Protein AF-A0A8H8BRS9-F1 (afdb_monomer)

Nearest PDB structures (foldseek):
  8vzq-assembly2_D  TM=2.441E-01  e=6.233E+00  Homo sapiens
  7rs4-assembly1_B  TM=2.116E-01  e=8.677E+00  Homo sapiens
  1qkt-assembly1_A  TM=1.897E-01  e=8.276E+00  Homo sapiens
  6vjd-assembly2_C  TM=1.618E-01  e=8.677E+00  Homo sapiens

Organism: NCBI:txid108018

Solvent-accessible surface area (backbone atoms only — not comparable to full-atom values): 11868 Å² total; per-residue (Å²): 136,85,82,82,75,76,74,82,82,73,76,73,53,71,53,56,52,22,51,52,50,54,53,50,50,50,54,52,44,51,50,54,32,54,53,46,53,53,51,59,77,42,32,92,72,36,66,85,42,91,61,24,77,81,68,60,73,69,69,74,76,62,69,85,51,74,74,57,72,68,59,52,53,48,54,53,52,50,51,52,48,39,72,76,66,45,93,40,72,70,53,29,52,37,51,53,52,41,50,52,46,46,62,64,30,51,76,57,85,77,96,52,78,65,42,60,51,31,54,66,40,39,75,52,72,45,53,69,69,40,51,48,36,39,75,74,60,36,60,69,41,35,51,54,51,19,56,50,13,47,56,43,39,78,44,34,88,39,88,91,37,48,65,48,10,59,52,36,32,54,24,31,57,62,69,44,69,91,88,52,60,69,67,50,51,49,45,51,57,71,64,54,79,56,76,71,64,71,67,73,78,77,123

Foldseek 3Di:
DDPPDDDPPDDPDLLVVLVVLLLVVLVVLVVLLVVLVVCVVCVVVPCPDPCVVVNDLPLPVQPPFDDDPLLVVLLVVLLVCLVVPPPDPVRSVLLNQLSVLVNSLADGDDDDPSNVVSLSCSSNPRDPSLSVCSNVVPLSSLLSQLLSLLSLLVVLVPPVSNCSSVSSNVSSVSSHDPDCCVSSVSSNVSSPPPPVPVVVPPD

Sequence (203 aa):
MQSSADPPQQLPAPRAIAAAYVKSMFKTLALVRGVNMIVISTRPWIEHTSIAALVNVDVEQAYHTPLDADVEGIMMSLETRIAEHSESEEMRDEYMSAVERLRQCYPRGDWETIHQGMIMAWPVIVSDGFFMAMVEGRQIAIAILGIWGTMLDLMRDSWWISGKGKMLVDAAYELLPAGWEEIFAWARKRIDPRTAIDSVFDS

Structure (mmCIF, N/CA/C/O backbone):
data_AF-A0A8H8BRS9-F1
#
_entry.id   AF-A0A8H8BRS9-F1
#
loop_
_atom_site.group_PDB
_atom_site.id
_atom_site.type_symbol
_atom_site.label_atom_id
_atom_site.label_alt_id
_atom_site.label_comp_id
_atom_site.label_asym_id
_atom_site.label_entity_id
_atom_site.label_seq_id
_atom_site.pdbx_PDB_ins_code
_atom_site.Cartn_x
_atom_site.Cartn_y
_atom_site.Cartn_z
_atom_site.occupancy
_atom_site.B_iso_or_equiv
_atom_site.auth_seq_id
_atom_site.auth_comp_id
_atom_site.auth_asym_id
_atom_site.auth_atom_id
_atom_site.pdbx_PDB_model_num
ATOM 1 N N . MET A 1 1 ? -17.101 -51.966 16.725 1.00 45.16 1 MET A N 1
ATOM 2 C CA . MET A 1 1 ? -16.655 -51.152 15.576 1.00 45.16 1 MET A CA 1
ATOM 3 C C . MET A 1 1 ? -17.325 -49.790 15.687 1.00 45.16 1 MET A C 1
ATOM 5 O O . MET A 1 1 ? -18.483 -49.665 15.319 1.00 45.16 1 MET A O 1
ATOM 9 N N . GLN A 1 2 ? -16.664 -48.813 16.313 1.00 40.81 2 GLN A N 1
ATOM 10 C CA . GLN A 1 2 ? -17.146 -47.429 16.365 1.00 40.81 2 GLN A CA 1
ATOM 11 C C . GLN A 1 2 ? -16.626 -46.707 15.121 1.00 40.81 2 GLN A C 1
ATOM 13 O O . GLN A 1 2 ? -15.421 -46.545 14.953 1.00 40.81 2 GLN A O 1
ATOM 18 N N . SER A 1 3 ? -17.548 -46.345 14.232 1.00 49.88 3 SER A N 1
ATOM 19 C CA . SER A 1 3 ? -17.288 -45.509 13.064 1.00 49.88 3 SER A CA 1
ATOM 20 C C . SER A 1 3 ? -17.161 -44.063 13.538 1.00 49.88 3 SER A C 1
ATOM 22 O O . SER A 1 3 ? -18.168 -43.407 13.795 1.00 49.88 3 SER A O 1
ATOM 24 N N . SER A 1 4 ? -15.925 -43.592 13.703 1.00 49.00 4 SER A N 1
ATOM 25 C CA . SER A 1 4 ? -15.618 -42.176 13.911 1.00 49.00 4 SER A CA 1
ATOM 26 C C . SER A 1 4 ? -15.846 -41.451 12.588 1.00 49.00 4 SER A C 1
ATOM 28 O O . SER A 1 4 ? -14.985 -41.468 11.713 1.00 49.00 4 SER A O 1
ATOM 30 N N . ALA A 1 5 ? -17.041 -40.894 12.405 1.00 54.12 5 ALA A N 1
ATOM 31 C CA . ALA A 1 5 ? -17.290 -39.946 11.332 1.00 54.12 5 ALA A CA 1
ATOM 32 C C . ALA A 1 5 ? -16.554 -38.648 11.684 1.00 54.12 5 ALA A C 1
ATOM 34 O O . ALA A 1 5 ? -16.902 -37.991 12.666 1.00 54.12 5 ALA A O 1
ATOM 35 N N . ASP A 1 6 ? -15.519 -38.321 10.911 1.00 48.09 6 ASP A N 1
ATOM 36 C CA . ASP A 1 6 ? -14.901 -36.999 10.950 1.00 48.09 6 ASP A CA 1
ATOM 37 C C . ASP A 1 6 ? -15.987 -35.937 10.697 1.00 48.09 6 ASP A C 1
ATOM 39 O O . ASP A 1 6 ? -16.798 -36.101 9.774 1.00 48.09 6 ASP A O 1
ATOM 43 N N . PRO A 1 7 ? -16.057 -34.861 11.502 1.00 52.09 7 PRO A N 1
ATOM 44 C CA . PRO A 1 7 ? -16.994 -33.784 11.241 1.00 52.09 7 PRO A CA 1
ATOM 45 C C . PRO A 1 7 ? -16.668 -33.133 9.888 1.00 52.09 7 PRO A C 1
ATOM 47 O O . PRO A 1 7 ? -15.493 -33.027 9.527 1.00 52.09 7 PRO A O 1
ATOM 50 N N . PRO A 1 8 ? -17.677 -32.662 9.132 1.00 48.25 8 PRO A N 1
ATOM 51 C CA . PRO A 1 8 ? -17.442 -31.989 7.862 1.00 48.25 8 PRO A CA 1
ATOM 52 C C . PRO A 1 8 ? -16.516 -30.787 8.078 1.00 48.25 8 PRO A C 1
ATOM 54 O O . PRO A 1 8 ? -16.836 -29.879 8.846 1.00 48.25 8 PRO A O 1
ATOM 57 N N . GLN A 1 9 ? -15.359 -30.790 7.407 1.00 53.34 9 GLN A N 1
ATOM 58 C CA . GLN A 1 9 ? -14.442 -29.652 7.377 1.00 53.34 9 GLN A CA 1
ATOM 59 C C . GLN A 1 9 ? -15.171 -28.457 6.760 1.00 53.34 9 GLN A C 1
ATOM 61 O O . GLN A 1 9 ? -15.324 -28.347 5.545 1.00 53.34 9 GLN A O 1
ATOM 66 N N . GLN A 1 10 ? -15.663 -27.571 7.618 1.00 53.38 10 GLN A N 1
ATOM 67 C CA . GLN A 1 10 ? -16.295 -26.328 7.217 1.00 53.38 10 GLN A CA 1
ATOM 68 C C . GLN A 1 10 ? -15.216 -25.454 6.567 1.00 53.38 10 GLN A C 1
ATOM 70 O O . GLN A 1 10 ? -14.265 -25.043 7.234 1.00 53.38 10 GLN A O 1
ATOM 75 N N . LEU A 1 11 ? -15.323 -25.238 5.250 1.00 57.88 11 LEU A N 1
ATOM 76 C CA . LEU A 1 11 ? -14.412 -24.367 4.507 1.00 57.88 11 LEU A CA 1
ATOM 77 C C . LEU A 1 11 ? -14.311 -23.016 5.237 1.00 57.88 11 LEU A C 1
ATOM 79 O O . LEU A 1 11 ? -15.349 -22.447 5.595 1.00 57.88 11 LEU A O 1
ATOM 83 N N . PRO A 1 12 ? -13.093 -22.508 5.501 1.00 62.75 12 PRO A N 1
ATOM 84 C CA . PRO A 1 12 ? -12.927 -21.240 6.193 1.00 62.75 12 PRO A CA 1
ATOM 85 C C . PRO A 1 12 ? -13.647 -20.132 5.418 1.00 62.75 12 PRO A C 1
ATOM 87 O O . PRO A 1 12 ? -13.563 -20.070 4.192 1.00 62.75 12 PRO A O 1
ATOM 90 N N . ALA A 1 13 ? -14.366 -19.265 6.137 1.00 80.38 13 ALA A N 1
ATOM 91 C CA . ALA A 1 13 ? -15.093 -18.154 5.529 1.00 80.38 13 ALA A CA 1
ATOM 92 C C . ALA A 1 13 ? -14.147 -17.298 4.655 1.00 80.38 13 ALA A C 1
ATOM 94 O O . ALA A 1 13 ? -12.983 -17.135 5.034 1.00 80.38 13 ALA A O 1
ATOM 95 N N . PRO A 1 14 ? -14.618 -16.704 3.541 1.00 83.50 14 PRO A N 1
ATOM 96 C CA . PRO A 1 14 ? -13.786 -15.898 2.634 1.00 83.50 14 PRO A CA 1
ATOM 97 C C . PRO A 1 14 ? -12.918 -14.861 3.361 1.00 83.50 14 PRO A C 1
ATOM 99 O O . PRO A 1 14 ? -11.710 -14.769 3.138 1.00 83.50 14 PRO A O 1
ATOM 102 N N . ARG A 1 15 ? -13.500 -14.191 4.359 1.00 85.94 15 ARG A N 1
ATOM 103 C CA . ARG A 1 15 ? -12.813 -13.243 5.240 1.00 85.94 15 ARG A CA 1
ATOM 104 C C . ARG A 1 15 ? -11.655 -13.845 6.048 1.00 85.94 15 ARG A C 1
ATOM 106 O O . ARG A 1 15 ? -10.646 -13.180 6.260 1.00 85.94 15 ARG A O 1
ATOM 113 N N . ALA A 1 16 ? -11.764 -15.097 6.494 1.00 86.38 16 ALA A N 1
ATOM 114 C CA . ALA A 1 16 ? -10.693 -15.782 7.219 1.00 86.38 16 ALA A CA 1
ATOM 115 C C . ALA A 1 16 ? -9.512 -16.127 6.297 1.00 86.38 16 ALA A C 1
ATOM 117 O O . ALA A 1 16 ? -8.356 -15.994 6.701 1.00 86.38 16 ALA A O 1
ATOM 118 N N . ILE A 1 17 ? -9.795 -16.511 5.047 1.00 88.31 17 ILE A N 1
ATOM 119 C CA . ILE A 1 17 ? -8.771 -16.745 4.019 1.00 88.31 17 ILE A CA 1
ATOM 120 C C . ILE A 1 17 ? -8.053 -15.431 3.688 1.00 88.31 17 ILE A C 1
ATOM 122 O O . ILE A 1 17 ? -6.822 -15.388 3.691 1.00 88.31 17 ILE A O 1
ATOM 126 N N . ALA A 1 18 ? -8.807 -14.346 3.487 1.00 88.38 18 ALA A N 1
ATOM 127 C CA . ALA A 1 18 ? -8.259 -13.013 3.248 1.00 88.38 18 ALA A CA 1
ATOM 128 C C . ALA A 1 18 ? -7.359 -12.543 4.404 1.00 88.38 18 ALA A C 1
ATOM 130 O O . ALA A 1 18 ? -6.223 -12.121 4.178 1.00 88.38 18 ALA A O 1
ATOM 131 N N . ALA A 1 19 ? -7.816 -12.701 5.652 1.00 88.50 19 ALA A N 1
ATOM 132 C CA . ALA A 1 19 ? -7.034 -12.366 6.841 1.00 88.50 19 ALA A CA 1
ATOM 133 C C . ALA A 1 19 ? -5.728 -13.169 6.916 1.00 88.50 19 ALA A C 1
ATOM 135 O O . ALA A 1 19 ? -4.668 -12.616 7.213 1.00 88.50 19 ALA A O 1
ATOM 136 N N . ALA A 1 20 ? -5.781 -14.473 6.623 1.00 89.12 20 ALA A N 1
ATOM 137 C CA . ALA A 1 20 ? -4.597 -15.324 6.602 1.00 89.12 20 ALA A CA 1
ATOM 138 C C . ALA A 1 20 ? -3.605 -14.903 5.506 1.00 89.12 20 ALA A C 1
ATOM 140 O O . ALA A 1 20 ? -2.398 -14.862 5.761 1.00 89.12 20 ALA A O 1
ATOM 141 N N . TYR A 1 21 ? -4.104 -14.547 4.319 1.00 90.25 21 TYR A N 1
ATOM 142 C CA . TYR A 1 21 ? -3.282 -14.074 3.208 1.00 90.25 21 TYR A CA 1
ATOM 143 C C . TYR A 1 21 ? -2.578 -12.754 3.540 1.00 90.25 21 TYR A C 1
ATOM 145 O O . TYR A 1 21 ? -1.354 -12.671 3.446 1.00 90.25 21 TYR A O 1
ATOM 153 N N . VAL A 1 22 ? -3.324 -11.753 4.014 1.00 88.69 22 VAL A N 1
ATOM 154 C CA . VAL A 1 22 ? -2.779 -10.451 4.428 1.00 88.69 22 VAL A CA 1
ATOM 155 C C . VAL A 1 22 ? -1.759 -10.617 5.559 1.00 88.69 22 VAL A C 1
ATOM 157 O O . VAL A 1 22 ? -0.653 -10.084 5.485 1.00 88.69 22 VAL A O 1
ATOM 160 N N . LYS A 1 23 ? -2.048 -11.469 6.550 1.00 88.12 23 LYS A N 1
ATOM 161 C CA . LYS A 1 23 ? -1.090 -11.809 7.612 1.00 88.12 23 LYS A CA 1
ATOM 162 C C . LYS A 1 23 ? 0.182 -12.464 7.071 1.00 88.12 23 LYS A C 1
ATOM 164 O O . LYS A 1 23 ? 1.272 -12.191 7.573 1.00 88.12 23 LYS A O 1
ATOM 169 N N . SER A 1 24 ? 0.069 -13.345 6.077 1.00 87.00 24 SER A N 1
ATOM 170 C CA . SER A 1 24 ? 1.237 -13.935 5.418 1.00 87.00 24 SER A CA 1
ATOM 171 C C . SER A 1 24 ? 2.047 -12.876 4.678 1.00 87.00 24 SER A C 1
ATOM 173 O O . SER A 1 24 ? 3.273 -12.887 4.775 1.00 87.00 24 SER A O 1
ATOM 175 N N . MET A 1 25 ? 1.377 -11.945 3.995 1.00 86.75 25 MET A N 1
ATOM 176 C CA . MET A 1 25 ? 2.032 -10.827 3.322 1.00 86.75 25 MET A CA 1
ATOM 177 C C . MET A 1 25 ? 2.840 -9.995 4.321 1.00 86.75 25 MET A C 1
ATOM 179 O O . MET A 1 25 ? 4.014 -9.737 4.079 1.00 86.75 25 MET A O 1
ATOM 183 N N . PHE A 1 26 ? 2.290 -9.685 5.498 1.00 85.75 26 PHE A N 1
ATOM 184 C CA . PHE A 1 26 ? 3.034 -8.966 6.540 1.00 85.75 26 PHE A CA 1
ATOM 185 C C . PHE A 1 26 ? 4.288 -9.682 7.008 1.00 85.75 26 PHE A C 1
ATOM 187 O O . PHE A 1 26 ? 5.312 -9.035 7.207 1.00 85.75 26 PHE A O 1
ATOM 194 N N . LYS A 1 27 ? 4.250 -11.010 7.149 1.00 84.56 27 LYS A N 1
ATOM 195 C CA . LYS A 1 27 ? 5.459 -11.774 7.483 1.00 84.56 27 LYS A CA 1
ATOM 196 C C . LYS A 1 27 ? 6.522 -11.621 6.400 1.00 84.56 27 LYS A C 1
ATOM 198 O O . LYS A 1 27 ? 7.688 -11.425 6.725 1.00 84.56 27 LYS A O 1
ATOM 203 N N . THR A 1 28 ? 6.131 -11.673 5.129 1.00 85.31 28 THR A N 1
ATOM 204 C CA . THR A 1 28 ? 7.049 -11.439 4.009 1.00 85.31 28 THR A CA 1
ATOM 205 C C . THR A 1 28 ? 7.607 -10.016 4.035 1.00 85.31 28 THR A C 1
ATOM 207 O O . THR A 1 28 ? 8.818 -9.847 3.940 1.00 85.31 28 THR A O 1
ATOM 210 N N . LEU A 1 29 ? 6.765 -9.000 4.243 1.00 83.06 29 LEU A N 1
ATOM 211 C CA . LEU A 1 29 ? 7.206 -7.605 4.328 1.00 83.06 29 LEU A CA 1
ATOM 212 C C . LEU A 1 29 ? 8.140 -7.358 5.522 1.00 83.06 29 LEU A C 1
ATOM 214 O O . LEU A 1 29 ? 9.146 -6.671 5.373 1.00 83.06 29 LEU A O 1
ATOM 218 N N . ALA A 1 30 ? 7.869 -7.973 6.677 1.00 82.88 30 ALA A N 1
ATOM 219 C CA . ALA A 1 30 ? 8.738 -7.908 7.853 1.00 82.88 30 ALA A CA 1
ATOM 220 C C . ALA A 1 30 ? 10.134 -8.477 7.563 1.00 82.88 30 ALA A C 1
ATOM 222 O O . ALA A 1 30 ? 11.135 -7.906 7.992 1.00 82.88 30 ALA A O 1
ATOM 223 N N . LEU A 1 31 ? 10.213 -9.577 6.804 1.00 82.69 31 LEU A N 1
ATOM 224 C CA . LEU A 1 31 ? 11.488 -10.153 6.372 1.00 82.69 31 LEU A CA 1
ATOM 225 C C . LEU A 1 31 ? 12.238 -9.204 5.434 1.00 82.69 31 LEU A C 1
ATOM 227 O O . LEU A 1 31 ? 13.423 -8.961 5.650 1.00 82.69 31 LEU A O 1
ATOM 231 N N . VAL A 1 32 ? 11.553 -8.629 4.438 1.00 79.00 32 VAL A N 1
ATOM 232 C CA . VAL A 1 32 ? 12.152 -7.649 3.513 1.00 79.00 32 VAL A CA 1
ATOM 233 C C . VAL A 1 32 ? 12.697 -6.445 4.287 1.00 79.00 32 VAL A C 1
ATOM 235 O O . VAL A 1 32 ? 13.846 -6.056 4.087 1.00 79.00 32 VAL A O 1
ATOM 238 N N . ARG A 1 33 ? 11.913 -5.900 5.224 1.00 77.38 33 ARG A N 1
ATOM 239 C CA . ARG A 1 33 ? 12.303 -4.769 6.076 1.00 77.38 33 ARG A CA 1
ATOM 240 C C . ARG A 1 33 ? 13.495 -5.113 6.979 1.00 77.38 33 ARG A C 1
ATOM 242 O O . ARG A 1 33 ? 14.436 -4.330 7.069 1.00 77.38 33 ARG A O 1
ATOM 249 N N . GLY A 1 34 ? 13.507 -6.304 7.580 1.00 77.62 34 GLY A N 1
ATOM 250 C CA . GLY A 1 34 ? 14.617 -6.790 8.406 1.00 77.62 34 GLY A CA 1
ATOM 251 C C . GLY A 1 34 ? 15.927 -6.958 7.629 1.00 77.62 34 GLY A C 1
ATOM 252 O O . GLY A 1 34 ? 16.976 -6.516 8.094 1.00 77.62 34 GLY A O 1
ATOM 253 N N . VAL A 1 35 ? 15.875 -7.529 6.419 1.00 72.38 35 VAL A N 1
ATOM 254 C CA . VAL A 1 35 ? 17.047 -7.628 5.531 1.00 72.38 35 VAL A CA 1
ATOM 255 C C . VAL A 1 35 ? 17.553 -6.237 5.162 1.00 72.38 35 VAL A C 1
ATOM 257 O O . VAL A 1 35 ? 18.754 -5.984 5.224 1.00 72.38 35 VAL A O 1
ATOM 260 N N . ASN A 1 36 ? 16.652 -5.306 4.843 1.00 66.62 36 ASN A N 1
ATOM 261 C CA . ASN A 1 36 ? 17.055 -3.958 4.461 1.00 66.62 36 ASN A CA 1
ATOM 262 C C . ASN A 1 36 ? 17.681 -3.164 5.619 1.00 66.62 36 ASN A C 1
ATOM 264 O O . ASN A 1 36 ? 18.632 -2.426 5.395 1.00 66.62 36 ASN A O 1
ATOM 268 N N . MET A 1 37 ? 17.251 -3.367 6.870 1.00 67.00 37 MET A N 1
ATOM 269 C CA . MET A 1 37 ? 17.928 -2.787 8.046 1.00 67.00 37 MET A CA 1
ATOM 270 C C . MET A 1 37 ? 19.389 -3.245 8.162 1.00 67.00 37 MET A C 1
ATOM 272 O O . MET A 1 37 ? 20.272 -2.463 8.525 1.00 67.00 37 MET A O 1
ATOM 276 N N . ILE A 1 38 ? 19.676 -4.495 7.793 1.00 69.19 38 ILE A N 1
ATOM 277 C CA . ILE A 1 38 ? 21.049 -5.013 7.735 1.00 69.19 38 ILE A CA 1
ATOM 278 C C . ILE A 1 38 ? 21.806 -4.349 6.579 1.00 69.19 38 ILE A C 1
ATOM 280 O O . ILE A 1 38 ? 22.924 -3.875 6.766 1.00 69.19 38 ILE A O 1
ATOM 284 N N . VAL A 1 39 ? 21.185 -4.240 5.404 1.00 62.84 39 VAL A N 1
ATOM 285 C CA . VAL A 1 39 ? 21.780 -3.594 4.220 1.00 62.84 39 VAL A CA 1
ATOM 286 C C . VAL A 1 39 ? 22.072 -2.105 4.461 1.00 62.84 39 VAL A C 1
ATOM 288 O O . VAL A 1 39 ? 23.136 -1.625 4.086 1.00 62.84 39 VAL A O 1
ATOM 291 N N . ILE A 1 40 ? 21.187 -1.371 5.141 1.00 63.50 40 ILE A N 1
ATOM 292 C CA . ILE A 1 40 ? 21.383 0.046 5.491 1.00 63.50 40 ILE A CA 1
ATOM 293 C C . ILE A 1 40 ? 22.472 0.204 6.553 1.00 63.50 40 ILE A C 1
ATOM 295 O O . ILE A 1 40 ? 23.348 1.051 6.407 1.00 63.50 40 ILE A O 1
ATOM 299 N N . SER A 1 41 ? 22.471 -0.621 7.602 1.00 65.00 41 SER A N 1
ATOM 300 C CA . SER A 1 41 ? 23.517 -0.553 8.639 1.00 65.00 41 SER A CA 1
ATOM 301 C C . SER A 1 41 ? 24.911 -0.910 8.107 1.00 65.00 41 SER A C 1
ATOM 303 O O . SER A 1 41 ? 25.920 -0.482 8.665 1.00 65.00 41 SER A O 1
ATOM 305 N N . THR A 1 42 ? 24.976 -1.633 6.987 1.00 67.69 42 THR A N 1
ATOM 306 C CA . THR A 1 42 ? 26.213 -1.965 6.271 1.00 67.69 42 THR A CA 1
ATOM 307 C C . THR A 1 42 ? 26.459 -1.083 5.042 1.00 67.69 42 THR A C 1
ATOM 309 O O . THR A 1 42 ? 27.501 -1.214 4.405 1.00 67.69 42 THR A O 1
ATOM 312 N N . ARG A 1 43 ? 25.576 -0.119 4.744 1.00 65.75 43 ARG A N 1
ATOM 313 C CA . ARG A 1 43 ? 25.638 0.764 3.566 1.00 65.75 43 ARG A CA 1
ATOM 314 C C . ARG A 1 43 ? 26.998 1.457 3.370 1.00 65.75 43 ARG A C 1
ATOM 316 O O . ARG A 1 43 ? 27.509 1.346 2.257 1.00 65.75 43 ARG A O 1
ATOM 323 N N . PRO A 1 44 ? 27.671 2.016 4.403 1.00 69.12 44 PRO A N 1
ATOM 324 C CA . PRO A 1 44 ? 29.006 2.615 4.239 1.00 69.12 44 PRO A CA 1
ATOM 325 C C . PRO A 1 44 ? 30.076 1.644 3.713 1.00 69.12 44 PRO A C 1
ATOM 327 O O . PRO A 1 44 ? 31.104 2.058 3.189 1.00 69.12 44 PRO A O 1
ATOM 330 N N . TRP A 1 45 ? 29.847 0.339 3.863 1.00 66.94 45 TRP A N 1
ATOM 331 C CA . TRP A 1 45 ? 30.758 -0.723 3.442 1.00 66.94 45 TRP A CA 1
ATOM 332 C C . TRP A 1 45 ? 30.392 -1.285 2.064 1.00 66.94 45 TRP A C 1
ATOM 334 O O . TRP A 1 45 ? 31.246 -1.859 1.392 1.00 66.94 45 TRP A O 1
ATOM 344 N N . ILE A 1 46 ? 29.133 -1.130 1.640 1.00 69.62 46 ILE A N 1
ATOM 345 C CA . ILE A 1 46 ? 28.588 -1.715 0.406 1.00 69.62 46 ILE A CA 1
ATOM 346 C C . ILE A 1 46 ? 28.560 -0.691 -0.736 1.00 69.62 46 ILE A C 1
ATOM 348 O O . ILE A 1 46 ? 28.652 -1.094 -1.893 1.00 69.62 46 ILE A O 1
ATOM 352 N N . GLU A 1 47 ? 28.513 0.613 -0.442 1.00 67.25 47 GLU A N 1
ATOM 353 C CA . GLU A 1 47 ? 28.518 1.703 -1.437 1.00 67.25 47 GLU A CA 1
ATOM 354 C C . GLU A 1 47 ? 29.706 1.646 -2.413 1.00 67.25 47 GLU A C 1
ATOM 356 O O . GLU A 1 47 ? 29.586 2.074 -3.559 1.00 67.25 47 GLU A O 1
ATOM 361 N N . HIS A 1 48 ? 30.830 1.058 -1.997 1.00 66.69 48 HIS A N 1
ATOM 362 C CA . HIS A 1 48 ? 32.027 0.881 -2.828 1.00 66.69 48 HIS A CA 1
ATOM 363 C C . HIS A 1 48 ? 32.133 -0.501 -3.492 1.00 66.69 48 HIS A C 1
ATOM 365 O O . HIS A 1 48 ? 33.171 -0.844 -4.056 1.00 66.69 48 HIS A O 1
ATOM 371 N N . THR A 1 49 ? 31.087 -1.322 -3.412 1.00 67.62 49 THR A N 1
ATOM 372 C CA . THR A 1 49 ? 31.078 -2.691 -3.945 1.00 67.62 49 THR A CA 1
ATOM 373 C C . THR A 1 49 ? 30.229 -2.798 -5.208 1.00 67.62 49 THR A C 1
ATOM 375 O O . THR A 1 49 ? 29.390 -1.947 -5.498 1.00 67.62 49 THR A O 1
ATOM 378 N N . SER A 1 50 ? 30.374 -3.907 -5.935 1.00 50.66 50 SER A N 1
ATOM 379 C CA . SER A 1 50 ? 29.523 -4.245 -7.085 1.00 50.66 50 SER A CA 1
ATOM 380 C C . SER A 1 50 ? 28.041 -4.441 -6.731 1.00 50.66 50 SER A C 1
ATOM 382 O O . SER A 1 50 ? 27.204 -4.491 -7.629 1.00 50.66 50 SER A O 1
ATOM 384 N N . ILE A 1 51 ? 27.703 -4.532 -5.439 1.00 55.03 51 ILE A N 1
ATOM 385 C CA . ILE A 1 51 ? 26.331 -4.684 -4.937 1.00 55.03 51 ILE A CA 1
ATOM 386 C C . ILE A 1 51 ? 25.657 -3.313 -4.735 1.00 55.03 51 ILE A C 1
ATOM 388 O O . ILE A 1 51 ? 24.437 -3.253 -4.627 1.00 55.03 51 ILE A O 1
ATOM 392 N N . ALA A 1 52 ? 26.398 -2.196 -4.762 1.00 57.66 52 ALA A N 1
ATOM 393 C CA . ALA A 1 52 ? 25.853 -0.849 -4.546 1.00 57.66 52 ALA A CA 1
ATOM 394 C C . ALA A 1 52 ? 24.669 -0.508 -5.472 1.00 57.66 52 ALA A C 1
ATOM 396 O O . ALA A 1 52 ? 23.691 0.095 -5.032 1.00 57.66 52 ALA A O 1
ATOM 397 N N . ALA A 1 53 ? 24.713 -0.962 -6.729 1.00 50.97 53 ALA A N 1
ATOM 398 C CA . ALA A 1 53 ? 23.642 -0.765 -7.710 1.00 50.97 53 ALA A CA 1
ATOM 399 C C . ALA A 1 53 ? 22.321 -1.471 -7.340 1.00 50.97 53 ALA A C 1
ATOM 401 O O . ALA A 1 53 ? 21.265 -1.095 -7.834 1.00 50.97 53 ALA A O 1
ATOM 402 N N . LEU A 1 54 ? 22.363 -2.478 -6.461 1.00 51.56 54 LEU A N 1
ATOM 403 C CA . LEU A 1 54 ? 21.177 -3.176 -5.952 1.00 51.56 54 LEU A CA 1
ATOM 404 C C . LEU A 1 54 ? 20.564 -2.482 -4.722 1.00 51.56 54 LEU A C 1
ATOM 406 O O . LEU A 1 54 ? 19.457 -2.825 -4.318 1.00 51.56 54 LEU A O 1
ATOM 410 N N . VAL A 1 55 ? 21.284 -1.534 -4.113 1.00 56.69 55 VAL A N 1
ATOM 411 C CA . VAL A 1 55 ? 20.933 -0.888 -2.833 1.00 56.69 55 VAL A CA 1
ATOM 412 C C . VAL A 1 55 ? 20.607 0.599 -3.010 1.00 56.69 55 VAL A C 1
ATOM 414 O O . VAL A 1 55 ? 19.814 1.166 -2.255 1.00 56.69 55 VAL A O 1
ATOM 417 N N . ASN A 1 56 ? 21.190 1.240 -4.021 1.00 56.50 56 ASN A N 1
ATOM 418 C CA . ASN A 1 56 ? 20.912 2.623 -4.386 1.00 56.50 56 ASN A CA 1
ATOM 419 C C . ASN A 1 56 ? 19.774 2.682 -5.406 1.00 56.50 56 ASN A C 1
ATOM 421 O O . ASN A 1 56 ? 19.999 2.839 -6.602 1.00 56.50 56 ASN A O 1
ATOM 425 N N . VAL A 1 57 ? 18.539 2.553 -4.915 1.00 56.47 57 VAL A N 1
ATOM 426 C CA . VAL A 1 57 ? 17.368 3.007 -5.669 1.00 56.47 57 VAL A CA 1
ATOM 427 C C . VAL A 1 57 ? 17.355 4.527 -5.554 1.00 56.47 57 VAL A C 1
ATOM 429 O O . VAL A 1 57 ? 16.993 5.066 -4.510 1.00 56.47 57 VAL A O 1
ATOM 432 N N . ASP A 1 58 ? 17.820 5.209 -6.595 1.00 55.97 58 ASP A N 1
ATOM 433 C CA . ASP A 1 58 ? 17.694 6.659 -6.707 1.00 55.97 58 ASP A CA 1
ATOM 434 C C . ASP A 1 58 ? 16.224 6.992 -6.997 1.00 55.97 58 ASP A C 1
ATOM 436 O O . ASP A 1 58 ? 15.776 7.056 -8.141 1.00 55.97 58 ASP A O 1
ATOM 440 N N . VAL A 1 59 ? 15.440 7.109 -5.923 1.00 55.03 59 VAL A N 1
ATOM 441 C CA . VAL A 1 59 ? 14.018 7.473 -5.991 1.00 55.03 59 VAL A CA 1
ATOM 442 C C . VAL A 1 59 ? 13.857 8.914 -6.504 1.00 55.03 59 VAL A C 1
ATOM 444 O O . VAL A 1 59 ? 12.768 9.281 -6.939 1.00 55.03 59 VAL A O 1
ATOM 447 N N . GLU A 1 60 ? 14.927 9.726 -6.506 1.00 52.88 60 GLU A N 1
ATOM 448 C CA . GLU A 1 60 ? 14.867 11.135 -6.896 1.00 52.88 60 GLU A CA 1
ATOM 449 C C . GLU A 1 60 ? 14.873 11.369 -8.412 1.00 52.88 60 GLU A C 1
ATOM 451 O O . GLU A 1 60 ? 14.287 12.342 -8.886 1.00 52.88 60 GLU A O 1
ATOM 456 N N . GLN A 1 61 ? 15.426 10.462 -9.219 1.00 52.25 61 GLN A N 1
ATOM 457 C CA . GLN A 1 61 ? 15.380 10.617 -10.682 1.00 52.25 61 GLN A CA 1
ATOM 458 C C . GLN A 1 61 ? 13.974 10.433 -11.285 1.00 52.25 61 GLN A C 1
ATOM 460 O O . GLN A 1 61 ? 13.707 10.917 -12.386 1.00 52.25 61 GLN A O 1
ATOM 465 N N . ALA A 1 62 ? 13.043 9.793 -10.569 1.00 53.78 62 ALA A N 1
ATOM 466 C CA . ALA A 1 62 ? 11.696 9.504 -11.071 1.00 53.78 62 ALA A CA 1
ATOM 467 C C . ALA A 1 62 ? 10.730 10.709 -11.067 1.00 53.78 62 ALA A C 1
ATOM 469 O O . ALA A 1 62 ? 9.609 10.589 -11.563 1.00 53.78 62 ALA A O 1
ATOM 470 N N . TYR A 1 63 ? 11.134 11.874 -10.546 1.00 56.75 63 TYR A N 1
ATOM 471 C CA . TYR A 1 63 ? 10.237 13.024 -10.347 1.00 56.75 63 TYR A CA 1
ATOM 472 C C . TYR A 1 63 ? 9.894 13.826 -11.610 1.00 56.75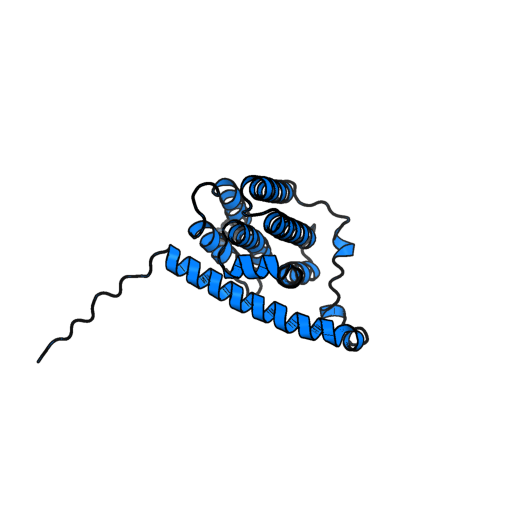 63 TYR A C 1
ATOM 474 O O . TYR A 1 63 ? 8.996 14.666 -11.569 1.00 56.75 63 TYR A O 1
ATOM 482 N N . HIS A 1 64 ? 10.568 13.599 -12.740 1.00 66.00 64 HIS A N 1
ATOM 483 C CA . HIS A 1 64 ? 10.310 14.385 -13.955 1.00 66.00 64 HIS A CA 1
ATOM 484 C C . HIS A 1 64 ? 9.054 13.960 -14.723 1.00 66.00 64 HIS A C 1
ATOM 486 O O . HIS A 1 64 ? 8.557 14.730 -15.546 1.00 66.00 64 HIS A O 1
ATOM 492 N N . THR A 1 65 ? 8.516 12.774 -14.436 1.00 76.94 65 THR A N 1
ATOM 493 C CA . THR A 1 65 ? 7.302 12.269 -15.081 1.00 76.94 65 THR A CA 1
ATOM 494 C C . THR A 1 65 ? 6.122 12.390 -14.111 1.00 76.94 65 THR A C 1
ATOM 496 O O . THR A 1 65 ? 6.216 11.922 -12.975 1.00 76.94 65 THR A O 1
ATOM 499 N N . PRO A 1 66 ? 5.002 13.023 -14.497 1.00 84.81 66 PRO A N 1
ATOM 500 C CA . PRO A 1 66 ? 3.816 13.062 -13.647 1.00 84.81 66 PRO A CA 1
ATOM 501 C C . PRO A 1 66 ? 3.207 11.661 -13.494 1.00 84.81 66 PRO A C 1
ATOM 503 O O . PRO A 1 66 ? 3.386 10.798 -14.35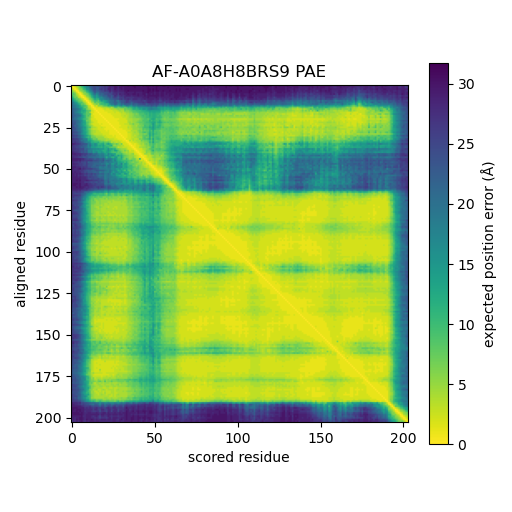2 1.00 84.81 66 PRO A O 1
ATOM 506 N N . LEU A 1 67 ? 2.476 11.438 -12.400 1.00 87.56 67 LEU A N 1
ATOM 507 C CA . LEU A 1 67 ? 1.653 10.236 -12.254 1.00 87.56 67 LEU A CA 1
ATOM 508 C C . LEU A 1 67 ? 0.462 10.277 -13.210 1.00 87.56 67 LEU A C 1
ATOM 510 O O . LEU A 1 67 ? -0.025 11.353 -13.570 1.00 87.56 67 LEU A O 1
ATOM 514 N N . ASP A 1 68 ? -0.033 9.096 -13.574 1.00 90.62 68 ASP A N 1
ATOM 515 C CA . ASP A 1 68 ? -1.305 8.986 -14.278 1.00 90.62 68 ASP A CA 1
ATOM 516 C C . ASP A 1 68 ? -2.413 9.651 -13.448 1.00 90.62 68 ASP A C 1
ATOM 518 O O . ASP A 1 68 ? -2.476 9.502 -12.223 1.00 90.62 68 ASP A O 1
ATOM 522 N N . ALA A 1 69 ? -3.319 10.364 -14.118 1.00 91.88 69 ALA A N 1
ATOM 523 C CA . ALA A 1 69 ? -4.373 11.124 -13.446 1.00 91.88 69 ALA A CA 1
ATOM 524 C C . ALA A 1 69 ? -5.286 10.246 -12.570 1.00 91.88 69 ALA A C 1
ATOM 526 O O . ALA A 1 69 ? -5.803 10.709 -11.555 1.00 91.88 69 ALA A O 1
ATOM 527 N N . ASP A 1 70 ? -5.482 8.980 -12.947 1.00 93.31 70 ASP A N 1
ATOM 528 C CA . ASP A 1 70 ? -6.277 8.035 -12.168 1.00 93.31 70 ASP A CA 1
ATOM 529 C C . ASP A 1 70 ? -5.548 7.571 -10.896 1.00 93.31 70 ASP A C 1
ATOM 531 O O . ASP A 1 70 ? -6.182 7.448 -9.851 1.00 93.31 70 ASP A O 1
ATOM 535 N N . VAL A 1 71 ? -4.224 7.379 -10.950 1.00 93.81 71 VAL A N 1
ATOM 536 C CA . VAL A 1 71 ? -3.397 7.078 -9.769 1.00 93.81 71 VAL A CA 1
ATOM 537 C C . VAL A 1 71 ? -3.432 8.248 -8.796 1.00 93.81 71 VAL A C 1
ATOM 539 O O . VAL A 1 71 ? -3.690 8.039 -7.612 1.00 93.81 71 VA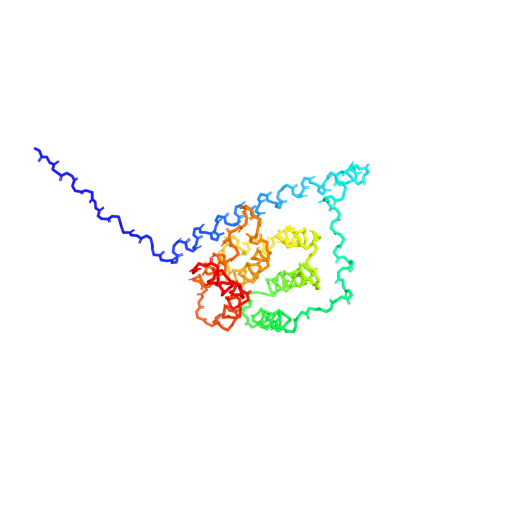L A O 1
ATOM 542 N N . GLU A 1 72 ? -3.229 9.474 -9.283 1.00 94.75 72 GLU A N 1
ATOM 543 C CA . GLU A 1 72 ? -3.258 10.661 -8.424 1.00 94.75 72 GLU A CA 1
ATOM 544 C C . GLU A 1 72 ? -4.636 10.847 -7.773 1.00 94.75 72 GLU A C 1
ATOM 546 O O . GLU A 1 72 ? -4.726 11.080 -6.568 1.00 94.75 72 GLU A O 1
ATOM 551 N N . GLY A 1 73 ? -5.721 10.633 -8.527 1.00 96.44 73 GLY A N 1
ATOM 552 C CA . GLY A 1 73 ? -7.081 10.675 -7.984 1.00 96.44 73 GLY A CA 1
ATOM 553 C C . GLY A 1 73 ? -7.315 9.671 -6.848 1.00 96.44 73 GLY A C 1
ATOM 554 O O . GLY A 1 73 ? -8.033 9.967 -5.889 1.00 96.44 73 GLY A O 1
ATOM 555 N N . ILE A 1 74 ? -6.673 8.502 -6.899 1.00 96.44 74 ILE A N 1
ATOM 556 C CA . ILE A 1 74 ? -6.762 7.497 -5.834 1.00 96.44 74 ILE A CA 1
ATOM 557 C C . ILE A 1 74 ? -5.925 7.879 -4.62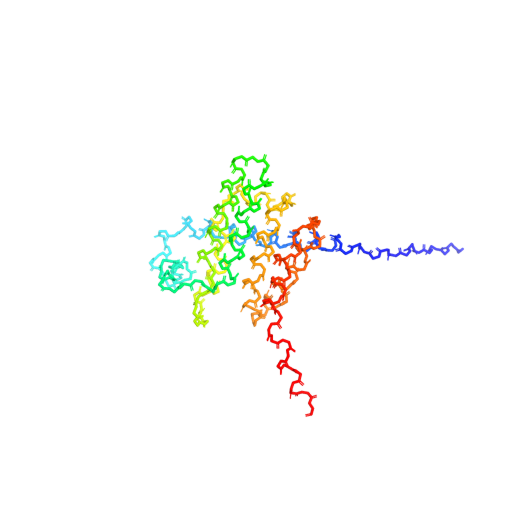2 1.00 96.44 74 ILE A C 1
ATOM 559 O O . ILE A 1 74 ? -6.402 7.704 -3.500 1.00 96.44 74 ILE A O 1
ATOM 563 N N . MET A 1 75 ? -4.734 8.449 -4.817 1.00 95.88 75 MET A N 1
ATOM 564 C CA . MET A 1 75 ? -3.944 8.979 -3.703 1.00 95.88 75 MET A CA 1
ATOM 565 C C . MET A 1 75 ? -4.728 10.069 -2.959 1.00 95.88 75 MET A C 1
ATOM 567 O O . MET A 1 75 ? -4.885 9.982 -1.745 1.00 95.88 75 MET A O 1
ATOM 571 N N . MET A 1 76 ? -5.349 11.007 -3.682 1.00 96.81 76 MET A N 1
ATOM 572 C CA . MET A 1 76 ? -6.218 12.038 -3.090 1.00 96.81 76 MET A CA 1
ATOM 573 C C . MET A 1 76 ? -7.441 11.453 -2.364 1.00 96.81 76 MET A C 1
ATOM 575 O O . MET A 1 76 ? -7.864 11.954 -1.318 1.00 96.81 76 MET A O 1
ATOM 579 N N . SER A 1 77 ? -8.021 10.376 -2.899 1.00 96.69 77 SER A N 1
ATOM 580 C CA . SER A 1 77 ? -9.147 9.679 -2.266 1.00 96.69 77 SER A CA 1
ATOM 581 C C . SER A 1 77 ? -8.735 9.002 -0.953 1.00 96.69 77 SER A C 1
ATOM 583 O O . SER A 1 77 ? -9.502 9.016 0.013 1.00 96.69 77 SER A O 1
ATOM 585 N N . LEU A 1 78 ? -7.523 8.435 -0.886 1.00 96.75 78 LEU A N 1
ATOM 586 C CA . LEU A 1 78 ? -6.955 7.916 0.361 1.00 96.75 78 LEU A CA 1
ATOM 587 C C . LEU A 1 78 ? -6.719 9.044 1.367 1.00 96.75 78 LEU A C 1
ATOM 589 O O . LEU A 1 78 ? -7.139 8.916 2.512 1.00 96.75 78 LEU A O 1
ATOM 593 N N . GLU A 1 79 ? -6.104 10.149 0.946 1.00 97.25 79 GLU A N 1
ATOM 594 C CA . GLU A 1 79 ? -5.819 11.310 1.804 1.00 97.25 79 GLU A CA 1
ATOM 595 C C . GLU A 1 79 ? -7.094 11.906 2.410 1.00 97.25 79 GLU A C 1
ATOM 597 O O . GLU A 1 79 ? -7.145 12.183 3.608 1.00 97.25 79 GLU A O 1
ATOM 602 N N . THR A 1 80 ? -8.159 12.024 1.612 1.00 96.69 80 THR A N 1
ATOM 603 C CA . THR A 1 80 ? -9.470 12.494 2.085 1.00 96.69 80 THR A CA 1
ATOM 604 C C . THR A 1 80 ? -10.017 11.578 3.182 1.00 96.69 80 THR A C 1
ATOM 606 O O . THR A 1 80 ? -10.392 12.041 4.257 1.00 96.69 80 THR A O 1
ATOM 609 N N . ARG A 1 81 ? -9.973 10.257 2.972 1.00 95.50 81 ARG A N 1
ATOM 610 C CA . ARG A 1 81 ? -10.420 9.283 3.982 1.00 95.50 81 ARG A CA 1
ATOM 611 C C . ARG A 1 81 ? -9.557 9.283 5.231 1.00 95.50 81 ARG A C 1
ATOM 613 O O . ARG A 1 81 ? -10.081 9.117 6.327 1.00 95.50 81 ARG A O 1
ATOM 620 N N . ILE A 1 82 ? -8.249 9.455 5.078 1.00 96.69 82 ILE A N 1
ATOM 621 C CA . ILE A 1 82 ? -7.317 9.599 6.196 1.00 96.69 82 ILE A CA 1
ATOM 622 C C . ILE A 1 82 ? -7.710 10.821 7.031 1.00 96.69 82 ILE A C 1
ATOM 624 O O . ILE A 1 82 ? -7.813 10.714 8.252 1.00 96.69 82 ILE A O 1
ATOM 628 N N . ALA A 1 83 ? -8.004 11.956 6.396 1.00 95.38 83 ALA A N 1
ATOM 629 C CA . ALA A 1 83 ? -8.439 13.158 7.099 1.00 95.38 83 ALA A CA 1
ATOM 630 C C . ALA A 1 83 ? -9.768 12.964 7.855 1.00 95.38 83 ALA A C 1
ATOM 632 O O . ALA A 1 83 ? -9.914 13.473 8.965 1.00 95.38 83 ALA A O 1
ATOM 633 N N . GLU A 1 84 ? -10.711 12.213 7.284 1.00 94.00 84 GLU A N 1
ATOM 634 C CA . GLU A 1 84 ? -12.054 12.011 7.846 1.00 94.00 84 GLU A CA 1
ATOM 635 C C . GLU A 1 84 ? -12.135 10.913 8.919 1.00 94.00 84 GLU A C 1
ATOM 637 O O . GLU A 1 84 ? -12.967 10.997 9.825 1.00 94.00 84 GLU A O 1
ATOM 642 N N . HIS A 1 85 ? -11.304 9.871 8.819 1.00 93.69 85 HIS A N 1
ATOM 643 C CA . HIS A 1 85 ? -11.504 8.618 9.558 1.00 93.69 85 HIS A CA 1
ATOM 644 C C . HIS A 1 85 ? -10.296 8.135 10.370 1.00 93.69 85 HIS A C 1
ATOM 646 O O . HIS A 1 85 ? -10.365 7.052 10.953 1.00 93.69 85 HIS A O 1
ATOM 652 N N . SER A 1 86 ? -9.200 8.898 10.431 1.00 94.31 86 SER A N 1
ATOM 653 C CA . SER A 1 86 ? -8.060 8.527 11.282 1.00 94.31 86 SER A CA 1
ATOM 654 C C . SER A 1 86 ? -8.431 8.520 12.761 1.00 94.31 86 SER A C 1
ATOM 656 O O . SER A 1 86 ? -9.166 9.380 13.245 1.00 94.31 86 SER A O 1
ATOM 658 N N . GLU A 1 87 ? -7.875 7.561 13.498 1.00 92.56 87 GLU A N 1
ATOM 659 C CA . GLU A 1 87 ? -8.190 7.367 14.914 1.00 92.56 87 GLU A CA 1
ATOM 660 C C . GLU A 1 87 ? -7.561 8.443 15.815 1.00 92.56 87 GLU A C 1
ATOM 662 O O . GLU A 1 87 ? -8.058 8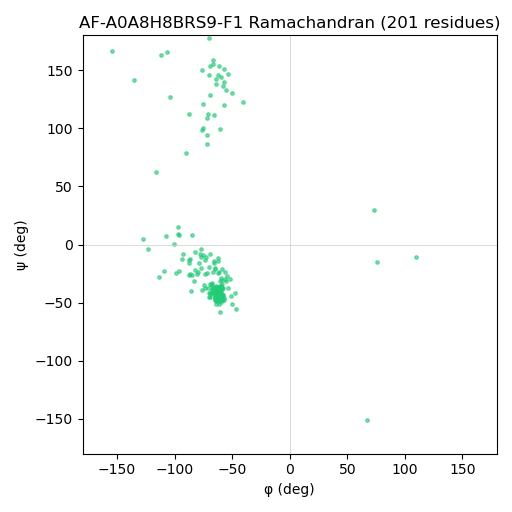.720 16.907 1.00 92.56 87 GLU A O 1
ATOM 667 N N . SER A 1 88 ? -6.460 9.048 15.365 1.00 95.12 88 SER A N 1
ATOM 668 C CA . SER A 1 88 ? -5.750 10.129 16.045 1.00 95.12 88 SER A CA 1
ATOM 669 C C . SER A 1 88 ? -4.967 10.980 15.044 1.00 95.12 88 SER A C 1
ATOM 671 O O . SER A 1 88 ? -4.758 10.579 13.900 1.00 95.12 88 SER A O 1
ATOM 673 N N . GLU A 1 89 ? -4.508 12.153 15.484 1.00 94.31 89 GLU A N 1
ATOM 674 C CA . GLU A 1 89 ? -3.608 13.013 14.705 1.00 94.31 89 GLU A CA 1
ATOM 675 C C . GLU A 1 89 ? -2.274 12.321 14.390 1.00 94.31 89 GLU A C 1
ATOM 677 O O . GLU A 1 89 ? -1.839 12.340 13.246 1.00 94.31 89 GLU A O 1
ATOM 682 N N . GLU A 1 90 ? -1.693 11.612 15.358 1.00 95.12 90 GLU A N 1
ATOM 683 C CA . GLU A 1 90 ? -0.473 10.821 15.152 1.00 95.12 90 GLU A CA 1
ATOM 684 C C . GLU A 1 90 ? -0.664 9.759 14.060 1.00 95.12 90 GLU A C 1
ATOM 686 O O . GLU A 1 90 ? 0.131 9.667 13.130 1.00 95.12 90 GLU A O 1
ATOM 691 N N . MET A 1 91 ? -1.759 8.992 14.112 1.00 96.31 91 MET A N 1
ATOM 692 C CA . MET A 1 91 ? -2.024 7.971 13.095 1.00 96.31 91 MET A CA 1
ATOM 693 C C . MET A 1 91 ? -2.330 8.570 11.731 1.00 96.31 91 MET A C 1
ATOM 695 O O . MET A 1 91 ? -1.939 8.001 10.714 1.00 96.31 91 MET A O 1
ATOM 699 N N . ARG A 1 92 ? -2.998 9.726 11.702 1.00 97.31 92 ARG A N 1
ATOM 700 C CA . ARG A 1 92 ? -3.230 10.475 10.471 1.00 97.31 92 ARG A CA 1
ATOM 701 C C . ARG A 1 92 ? -1.903 10.808 9.797 1.00 97.31 92 ARG A C 1
ATOM 703 O O . ARG A 1 92 ? -1.758 10.536 8.610 1.00 97.31 92 ARG A O 1
ATOM 710 N N . ASP A 1 93 ? -0.936 11.325 10.548 1.00 96.69 93 ASP A N 1
ATOM 711 C CA . ASP A 1 93 ? 0.382 11.679 10.019 1.00 96.69 93 ASP A CA 1
ATOM 712 C C . ASP A 1 93 ? 1.141 10.439 9.517 1.00 96.69 93 ASP A C 1
ATOM 714 O O . ASP A 1 93 ? 1.741 10.471 8.438 1.00 96.69 93 ASP A O 1
ATOM 718 N N . GLU A 1 94 ? 1.040 9.313 10.231 1.00 96.69 94 GLU A N 1
ATOM 719 C CA . GLU A 1 94 ? 1.617 8.032 9.804 1.00 96.69 94 GLU A CA 1
ATOM 720 C C . GLU A 1 94 ? 1.009 7.527 8.484 1.00 96.69 94 GLU A C 1
ATOM 722 O O . GLU A 1 94 ? 1.733 7.110 7.573 1.00 96.69 94 GLU A O 1
ATOM 727 N N . TYR A 1 95 ? -0.318 7.599 8.334 1.00 98.06 95 TYR A N 1
ATOM 728 C CA . TYR A 1 95 ? -0.998 7.210 7.098 1.00 98.06 95 TYR A CA 1
ATOM 729 C C . TYR A 1 95 ? -0.681 8.161 5.939 1.00 98.06 95 TYR A C 1
ATOM 731 O O . TYR A 1 95 ? -0.402 7.692 4.835 1.00 98.06 95 TYR A O 1
ATOM 739 N N . MET A 1 96 ? -0.672 9.477 6.179 1.00 97.75 96 MET A N 1
ATOM 740 C CA . MET A 1 96 ? -0.305 10.474 5.167 1.00 97.75 96 MET A CA 1
ATOM 741 C C . MET A 1 96 ? 1.132 10.261 4.684 1.00 97.75 96 MET A C 1
ATOM 743 O O . MET A 1 96 ? 1.386 10.259 3.480 1.00 97.75 96 MET A O 1
ATOM 747 N N . SER A 1 97 ? 2.070 9.995 5.601 1.00 94.81 97 SER A N 1
ATOM 748 C CA . SER A 1 97 ? 3.451 9.661 5.241 1.00 94.81 97 SER A CA 1
ATOM 749 C C . SER A 1 97 ? 3.528 8.387 4.395 1.00 94.81 97 SER A C 1
ATOM 751 O O . SER A 1 97 ? 4.282 8.333 3.422 1.00 94.81 97 SER A O 1
ATOM 753 N N . ALA A 1 98 ? 2.737 7.361 4.721 1.00 95.88 98 ALA A N 1
ATOM 754 C CA . ALA A 1 98 ? 2.701 6.119 3.954 1.00 95.88 98 ALA A CA 1
ATOM 755 C C . ALA A 1 98 ? 2.145 6.310 2.532 1.00 95.88 98 ALA A C 1
ATOM 757 O O . ALA A 1 98 ? 2.702 5.733 1.593 1.00 95.88 98 ALA A O 1
ATOM 758 N N . VAL A 1 99 ? 1.099 7.130 2.362 1.00 96.88 99 VAL A N 1
ATOM 759 C CA . VAL A 1 99 ? 0.542 7.491 1.044 1.00 96.88 99 VAL A CA 1
ATOM 760 C C . VAL A 1 99 ? 1.542 8.304 0.233 1.00 96.88 99 VAL A C 1
ATOM 762 O O . VAL A 1 99 ? 1.756 8.005 -0.937 1.00 96.88 99 VAL A O 1
ATOM 765 N N . GLU A 1 100 ? 2.232 9.259 0.850 1.00 94.12 100 GLU A N 1
ATOM 766 C CA . GLU A 1 100 ? 3.252 10.046 0.157 1.00 94.12 100 GLU A CA 1
ATOM 767 C C . GLU A 1 100 ? 4.417 9.167 -0.323 1.00 94.12 100 GLU A C 1
ATOM 769 O O . GLU A 1 100 ? 4.843 9.239 -1.474 1.00 94.12 100 GLU A O 1
ATOM 774 N N . ARG A 1 101 ? 4.875 8.229 0.510 1.00 90.81 101 ARG A N 1
ATOM 775 C CA . ARG A 1 101 ? 5.873 7.230 0.097 1.00 90.81 101 ARG A CA 1
ATOM 776 C C . ARG A 1 101 ? 5.350 6.314 -1.005 1.00 90.81 101 ARG A C 1
ATOM 778 O O . ARG A 1 101 ? 6.111 5.925 -1.887 1.00 90.81 101 ARG A O 1
ATOM 785 N N . LEU A 1 102 ? 4.065 5.960 -0.967 1.00 93.81 102 LEU A N 1
ATOM 786 C CA . LEU A 1 102 ? 3.430 5.154 -2.011 1.00 93.81 102 LEU A CA 1
ATOM 787 C C . LEU A 1 102 ? 3.432 5.908 -3.344 1.00 93.81 102 LEU A C 1
ATOM 789 O O . LEU A 1 102 ? 3.823 5.342 -4.363 1.00 93.81 102 LEU A O 1
ATOM 793 N N . ARG A 1 103 ? 3.079 7.198 -3.313 1.00 92.88 103 ARG A N 1
ATOM 794 C CA . ARG A 1 103 ? 3.128 8.124 -4.449 1.00 92.88 103 ARG A CA 1
ATOM 795 C C . ARG A 1 103 ? 4.542 8.232 -5.022 1.00 92.88 103 ARG A C 1
ATOM 797 O O . ARG A 1 103 ? 4.718 8.190 -6.239 1.00 92.88 103 ARG A O 1
ATOM 804 N N . GLN A 1 104 ? 5.563 8.325 -4.175 1.00 87.56 104 GLN A N 1
ATOM 805 C CA . GLN A 1 104 ? 6.965 8.381 -4.606 1.00 87.56 104 GLN A CA 1
ATOM 806 C C . GLN A 1 104 ? 7.405 7.085 -5.297 1.00 87.56 104 GLN A C 1
ATOM 80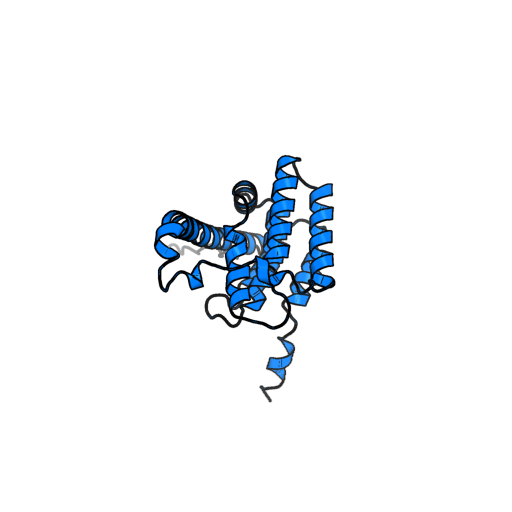8 O O . GLN A 1 104 ? 7.989 7.139 -6.377 1.00 87.56 104 GLN A O 1
ATOM 813 N N . CYS A 1 105 ? 7.059 5.927 -4.729 1.00 88.06 105 CYS A N 1
ATOM 814 C CA . CYS A 1 105 ? 7.435 4.614 -5.258 1.00 88.06 105 CYS A CA 1
ATOM 815 C C . CYS A 1 105 ? 6.606 4.139 -6.462 1.00 88.06 105 CYS A C 1
ATOM 817 O O . CYS A 1 105 ? 6.922 3.092 -7.032 1.00 88.06 105 CYS A O 1
ATOM 819 N N . TYR A 1 106 ? 5.538 4.844 -6.834 1.00 90.81 106 TYR A N 1
ATOM 820 C CA . TYR A 1 106 ? 4.672 4.420 -7.928 1.00 90.81 106 TYR A CA 1
ATOM 821 C C . TYR A 1 106 ? 5.399 4.540 -9.287 1.00 90.81 106 TYR A C 1
ATOM 823 O O . TYR A 1 106 ? 5.952 5.605 -9.579 1.00 90.81 106 TYR A O 1
ATOM 831 N N . PRO A 1 107 ? 5.418 3.481 -10.124 1.00 88.31 107 PRO A N 1
ATOM 832 C CA . PRO A 1 107 ? 6.088 3.511 -11.425 1.00 88.31 107 PRO A CA 1
ATOM 833 C C . PRO A 1 107 ? 5.553 4.583 -12.375 1.00 88.31 107 PRO A C 1
ATOM 835 O O . PRO A 1 107 ? 4.349 4.841 -12.398 1.00 88.31 107 PRO A O 1
ATOM 838 N N . ARG A 1 108 ? 6.439 5.180 -13.181 1.00 86.19 108 ARG A N 1
ATOM 839 C CA . ARG A 1 108 ? 6.113 6.273 -14.110 1.00 86.19 108 ARG A CA 1
ATOM 840 C C . ARG A 1 108 ? 6.767 6.028 -15.464 1.00 86.19 108 ARG A C 1
ATOM 842 O O . ARG A 1 108 ? 7.924 5.632 -15.520 1.00 86.19 108 ARG A O 1
ATOM 849 N N . GLY A 1 109 ? 6.058 6.352 -16.542 1.00 83.75 109 GLY A N 1
ATOM 850 C CA . GLY A 1 109 ? 6.578 6.174 -17.898 1.00 83.75 109 GLY A CA 1
ATOM 851 C C . GLY A 1 109 ? 6.762 4.702 -18.277 1.00 83.75 109 GLY A C 1
ATOM 852 O O . GLY A 1 109 ? 6.020 3.832 -17.816 1.00 83.75 109 GLY A O 1
ATOM 853 N N . ASP A 1 110 ? 7.731 4.437 -19.153 1.00 82.12 110 ASP A N 1
ATOM 854 C CA . ASP A 1 110 ? 7.994 3.096 -19.673 1.00 82.12 110 ASP A CA 1
ATOM 855 C C . ASP A 1 110 ? 8.594 2.169 -18.608 1.00 82.12 110 ASP A C 1
ATOM 857 O O . ASP A 1 110 ? 9.369 2.572 -17.743 1.00 82.12 110 ASP A O 1
ATOM 861 N N . TRP A 1 111 ? 8.246 0.882 -18.671 1.00 82.56 111 TRP A N 1
ATOM 862 C CA . TRP A 1 111 ? 8.668 -0.081 -17.659 1.00 82.56 111 TRP A CA 1
ATOM 863 C C . TRP A 1 111 ? 10.165 -0.420 -17.736 1.00 82.56 111 TRP A C 1
ATOM 865 O O . TRP A 1 111 ? 10.616 -1.170 -18.599 1.00 82.56 111 TRP A O 1
ATOM 875 N N . GLU A 1 112 ? 10.912 0.070 -16.752 1.00 78.62 112 GLU A N 1
ATOM 876 C CA . GLU A 1 112 ? 12.324 -0.247 -16.504 1.00 78.62 112 GLU A CA 1
ATOM 877 C C . GLU A 1 112 ? 12.577 -1.050 -15.210 1.00 78.62 112 GLU A C 1
ATOM 879 O O . GLU A 1 112 ? 11.761 -1.055 -14.287 1.00 78.62 112 GLU A O 1
ATOM 884 N N . THR A 1 113 ? 13.758 -1.676 -15.094 1.00 73.75 113 THR A N 1
ATOM 885 C CA . THR A 1 113 ? 14.189 -2.464 -13.916 1.00 73.75 113 THR A CA 1
ATOM 886 C C . THR A 1 113 ? 14.125 -1.676 -12.602 1.00 73.75 113 THR A C 1
ATOM 888 O O . THR A 1 113 ? 13.846 -2.254 -11.552 1.00 73.75 113 THR A O 1
ATOM 891 N N . ILE A 1 114 ? 14.336 -0.356 -12.640 1.00 74.62 114 ILE A N 1
ATOM 892 C CA . ILE A 1 114 ? 14.272 0.505 -11.450 1.00 74.62 114 ILE A CA 1
ATOM 893 C C . ILE A 1 114 ? 12.886 0.490 -10.785 1.00 74.62 114 ILE A C 1
ATOM 895 O O . ILE A 1 114 ? 12.797 0.540 -9.558 1.00 74.62 114 ILE A O 1
ATOM 899 N N . HIS A 1 115 ? 11.810 0.306 -11.558 1.00 83.50 115 HIS A N 1
ATOM 900 C CA . HIS A 1 115 ? 10.443 0.250 -11.035 1.00 83.50 115 HIS A CA 1
ATOM 901 C C . HIS A 1 115 ? 10.221 -0.932 -10.100 1.00 83.50 115 HIS A C 1
ATOM 903 O O . HIS A 1 115 ? 9.550 -0.794 -9.081 1.00 83.50 115 HIS A O 1
ATOM 909 N N . GLN A 1 116 ? 10.838 -2.080 -10.389 1.00 83.38 116 GLN A N 1
ATOM 910 C CA . GLN A 1 116 ? 10.804 -3.234 -9.489 1.00 83.38 116 GLN A CA 1
ATOM 911 C C . GLN A 1 116 ? 11.425 -2.890 -8.132 1.00 83.38 116 GLN A C 1
ATOM 913 O O . GLN A 1 116 ? 10.858 -3.208 -7.086 1.00 83.38 116 GLN A O 1
ATOM 918 N N . GLY A 1 117 ? 12.567 -2.196 -8.153 1.00 79.94 117 GLY A N 1
ATOM 919 C CA . GLY A 1 117 ? 13.232 -1.701 -6.951 1.00 79.94 117 GLY A CA 1
ATOM 920 C C . GLY A 1 117 ? 12.352 -0.731 -6.164 1.00 79.94 117 GLY A C 1
ATOM 921 O O . GLY A 1 117 ? 12.213 -0.889 -4.955 1.00 79.94 117 GLY A O 1
ATOM 922 N N . MET A 1 118 ? 11.697 0.216 -6.840 1.00 83.25 118 MET A N 1
ATOM 923 C CA . MET A 1 118 ? 10.797 1.191 -6.210 1.00 83.25 118 MET A CA 1
ATOM 924 C C . MET A 1 118 ? 9.586 0.530 -5.543 1.00 83.25 118 MET A C 1
ATOM 926 O O . MET A 1 118 ? 9.288 0.820 -4.384 1.00 83.25 118 MET A O 1
ATOM 930 N N . ILE A 1 119 ? 8.933 -0.417 -6.224 1.00 88.19 119 ILE A N 1
ATOM 931 C CA . ILE A 1 119 ? 7.782 -1.148 -5.673 1.00 88.19 119 ILE A CA 1
ATOM 932 C C . ILE A 1 119 ? 8.180 -1.915 -4.408 1.00 88.19 119 ILE A C 1
ATOM 934 O O . ILE A 1 119 ? 7.450 -1.899 -3.413 1.00 88.19 119 ILE A O 1
ATOM 938 N N . MET A 1 120 ? 9.355 -2.551 -4.429 1.00 84.88 120 MET A N 1
ATOM 939 C CA . MET A 1 120 ? 9.885 -3.317 -3.300 1.00 84.88 120 MET A CA 1
ATOM 940 C C . MET A 1 120 ? 10.477 -2.442 -2.189 1.00 84.88 120 MET A C 1
ATOM 942 O O . MET A 1 120 ? 10.579 -2.899 -1.049 1.00 84.88 120 MET A O 1
ATOM 946 N N . ALA A 1 121 ? 10.838 -1.194 -2.488 1.00 82.44 121 ALA A N 1
ATOM 947 C CA . ALA A 1 121 ? 11.337 -0.238 -1.507 1.00 82.44 121 ALA A CA 1
ATOM 948 C C . ALA A 1 121 ? 10.221 0.300 -0.603 1.00 82.44 121 ALA A C 1
ATOM 950 O O . ALA A 1 121 ? 10.464 0.504 0.584 1.00 82.44 121 ALA A O 1
ATOM 951 N N . TRP A 1 122 ? 8.997 0.478 -1.114 1.00 89.19 122 TRP A N 1
ATOM 952 C CA . TRP A 1 122 ? 7.877 1.025 -0.336 1.00 89.19 122 TRP A CA 1
ATOM 953 C C . TRP A 1 122 ? 7.694 0.401 1.066 1.00 89.19 122 TRP A C 1
ATOM 955 O O . TRP A 1 122 ? 7.777 1.139 2.051 1.00 89.19 122 TRP A O 1
ATOM 965 N N . PRO A 1 123 ? 7.541 -0.932 1.227 1.00 85.19 123 PRO A N 1
ATOM 966 C CA . PRO A 1 123 ? 7.338 -1.538 2.550 1.00 85.19 123 PRO A CA 1
ATOM 967 C C . PRO A 1 123 ? 8.545 -1.394 3.493 1.00 85.19 123 PRO A C 1
ATOM 969 O O . PRO A 1 123 ? 8.430 -1.627 4.696 1.00 85.19 123 PRO A O 1
ATOM 972 N N . VAL A 1 124 ? 9.711 -1.028 2.961 1.00 82.69 124 VAL A N 1
ATOM 973 C CA . VAL A 1 124 ? 10.928 -0.775 3.735 1.00 82.69 124 VAL A CA 1
ATOM 974 C C . VAL A 1 124 ? 10.954 0.659 4.246 1.00 82.69 124 VAL A C 1
ATOM 976 O O . VAL A 1 124 ? 11.378 0.884 5.374 1.00 82.69 124 VAL A O 1
ATOM 979 N N . ILE A 1 125 ? 10.517 1.622 3.434 1.00 81.94 125 ILE A N 1
ATOM 980 C CA . ILE A 1 125 ? 10.654 3.049 3.749 1.00 81.94 125 ILE A CA 1
ATOM 981 C C . ILE A 1 125 ? 9.491 3.613 4.569 1.00 81.94 125 ILE A C 1
ATOM 983 O O . ILE A 1 125 ? 9.628 4.704 5.119 1.00 81.94 125 ILE A O 1
ATOM 987 N N . VAL A 1 126 ? 8.356 2.912 4.655 1.00 87.88 126 VAL A N 1
ATOM 988 C CA . VAL A 1 126 ? 7.261 3.302 5.558 1.00 87.88 126 VAL A CA 1
ATOM 989 C C . VAL A 1 126 ? 7.709 3.278 7.025 1.00 87.88 126 VAL A C 1
ATOM 991 O O . VAL A 1 126 ? 8.645 2.565 7.402 1.00 87.88 126 VAL A O 1
ATOM 994 N N . SER A 1 127 ? 7.053 4.084 7.856 1.00 89.50 127 SER A N 1
ATOM 995 C CA . SER A 1 127 ? 7.351 4.181 9.284 1.00 89.50 127 SER A CA 1
ATOM 996 C C . SER A 1 127 ? 7.015 2.892 10.039 1.00 89.50 127 SER A C 1
ATOM 998 O O . SER A 1 127 ? 6.196 2.076 9.602 1.00 89.50 127 SER A O 1
ATOM 1000 N N . ASP A 1 128 ? 7.629 2.719 11.212 1.00 89.12 128 ASP A N 1
ATOM 1001 C CA . ASP A 1 128 ? 7.278 1.620 12.114 1.00 89.12 128 ASP A CA 1
ATOM 1002 C C . ASP A 1 128 ? 5.835 1.738 12.624 1.00 89.12 128 ASP A C 1
ATOM 1004 O O . ASP A 1 128 ? 5.156 0.719 12.734 1.00 89.12 128 ASP A O 1
ATOM 1008 N N . GLY A 1 129 ? 5.335 2.956 12.873 1.00 93.06 129 GLY A 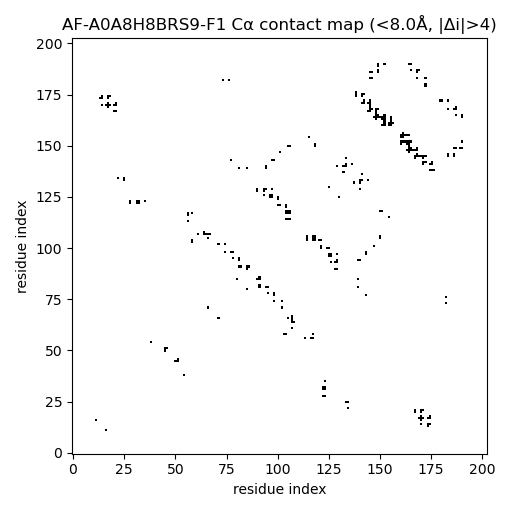N 1
ATOM 1009 C CA . GLY A 1 129 ? 3.955 3.188 13.310 1.00 93.06 129 GLY A CA 1
ATOM 1010 C C . GLY A 1 129 ? 2.936 2.714 12.275 1.00 93.06 129 GLY A C 1
ATOM 1011 O O . GLY A 1 129 ? 2.042 1.922 12.589 1.00 93.06 129 GLY A O 1
ATOM 1012 N N . PHE A 1 130 ? 3.130 3.089 11.007 1.00 94.81 130 PHE A N 1
ATOM 1013 C CA . PHE A 1 130 ? 2.318 2.570 9.908 1.00 94.81 130 PHE A CA 1
ATOM 1014 C C . PHE A 1 130 ? 2.445 1.047 9.765 1.00 94.81 130 PHE A C 1
ATOM 1016 O O . PHE A 1 130 ? 1.448 0.344 9.580 1.00 94.81 130 PHE A O 1
ATOM 1023 N N . PHE A 1 131 ? 3.664 0.511 9.879 1.00 91.00 131 PHE A N 1
ATOM 1024 C CA . PHE A 1 131 ? 3.892 -0.928 9.786 1.00 91.00 131 PHE A CA 1
ATOM 1025 C C . PHE A 1 131 ? 3.155 -1.707 10.884 1.00 91.00 131 PHE A C 1
ATOM 1027 O O . PHE A 1 131 ? 2.554 -2.746 10.608 1.00 91.00 131 PHE A O 1
ATOM 1034 N N . MET A 1 132 ? 3.133 -1.197 12.115 1.00 92.12 132 MET A N 1
ATOM 1035 C CA . MET A 1 132 ? 2.360 -1.805 13.199 1.00 92.12 132 MET A CA 1
ATOM 1036 C C . MET A 1 132 ? 0.854 -1.693 12.956 1.00 92.12 132 MET A C 1
ATOM 1038 O O . MET A 1 132 ? 0.144 -2.678 13.146 1.00 92.12 132 MET A O 1
ATOM 1042 N N . ALA A 1 133 ? 0.364 -0.565 12.435 1.00 94.25 133 ALA A N 1
ATOM 1043 C CA . ALA A 1 133 ? -1.041 -0.420 12.049 1.00 94.25 133 ALA A CA 1
ATOM 1044 C C . ALA A 1 133 ? -1.468 -1.440 10.977 1.00 94.25 133 ALA A C 1
ATOM 1046 O O . ALA A 1 133 ? -2.577 -1.980 11.038 1.00 94.25 133 ALA A O 1
ATOM 1047 N N . MET A 1 134 ? -0.579 -1.758 10.029 1.00 91.88 134 MET A N 1
ATOM 1048 C CA . MET A 1 134 ? -0.783 -2.858 9.086 1.00 91.88 134 MET A CA 1
ATOM 1049 C C . MET A 1 134 ? -0.904 -4.202 9.819 1.00 91.88 134 MET A C 1
ATOM 1051 O O . MET A 1 134 ? -1.885 -4.915 9.617 1.00 91.88 134 MET A O 1
ATOM 1055 N N . VAL A 1 135 ? 0.042 -4.531 10.706 1.00 88.94 135 VAL A N 1
ATOM 1056 C CA . VAL A 1 135 ? 0.047 -5.789 11.482 1.00 88.94 135 VAL A CA 1
ATOM 1057 C C . VAL A 1 135 ? -1.210 -5.949 12.342 1.00 88.94 135 VAL A C 1
ATOM 1059 O O . VAL A 1 135 ? -1.751 -7.052 12.440 1.00 88.94 135 VAL A O 1
ATOM 1062 N N . GLU A 1 136 ? -1.693 -4.860 12.935 1.00 91.81 136 GLU A N 1
ATOM 1063 C CA . GLU A 1 136 ? -2.925 -4.808 13.728 1.00 91.81 136 GLU A CA 1
ATOM 1064 C C . GLU A 1 136 ? -4.200 -4.911 12.876 1.00 91.81 136 GLU A C 1
ATOM 1066 O O . GLU A 1 136 ? -5.289 -5.115 13.413 1.00 91.81 136 GLU A O 1
ATOM 1071 N N . GLY A 1 137 ? -4.084 -4.805 11.550 1.00 91.19 137 GLY A N 1
ATOM 1072 C CA . GLY A 1 137 ? -5.213 -4.886 10.631 1.00 91.19 137 GLY A CA 1
ATOM 1073 C C . GLY A 1 137 ? -6.100 -3.643 10.650 1.00 91.19 137 GLY A C 1
ATOM 1074 O O . GLY A 1 137 ? -7.305 -3.754 10.410 1.00 91.19 137 GLY A O 1
ATOM 1075 N N . ARG A 1 138 ? -5.532 -2.464 10.938 1.00 94.31 138 ARG A N 1
ATOM 1076 C CA . ARG A 1 138 ? -6.283 -1.202 10.917 1.00 94.31 138 ARG A CA 1
ATOM 1077 C C . ARG A 1 138 ? -6.768 -0.895 9.508 1.00 94.31 138 ARG A C 1
ATOM 1079 O O . ARG A 1 138 ? -6.038 -1.071 8.536 1.00 94.31 138 ARG A O 1
ATOM 1086 N N . GLN A 1 139 ? -8.004 -0.420 9.396 1.00 95.19 139 GLN A N 1
ATOM 1087 C CA . GLN A 1 139 ? -8.713 -0.334 8.116 1.00 95.19 139 GLN A CA 1
ATOM 1088 C C . GLN A 1 139 ? -7.967 0.530 7.092 1.00 95.19 139 GLN A C 1
ATOM 1090 O O . GLN A 1 139 ? -7.730 0.085 5.975 1.00 95.19 139 GLN A O 1
ATOM 1095 N N . ILE A 1 140 ? -7.519 1.725 7.482 1.00 96.75 140 ILE A N 1
ATOM 1096 C CA . ILE A 1 140 ? -6.770 2.619 6.588 1.00 96.75 140 ILE A CA 1
ATOM 1097 C C . ILE A 1 140 ? -5.447 1.973 6.144 1.00 96.75 140 ILE A C 1
ATOM 1099 O O . ILE A 1 140 ? -5.107 2.008 4.963 1.00 96.75 140 ILE A O 1
ATOM 1103 N N . ALA A 1 141 ? -4.738 1.306 7.058 1.00 96.50 141 ALA A N 1
ATOM 1104 C CA . ALA A 1 141 ? -3.499 0.603 6.734 1.00 96.50 141 ALA A CA 1
ATOM 1105 C C . ALA A 1 141 ? -3.726 -0.556 5.745 1.00 96.50 141 ALA A C 1
ATOM 1107 O O . ALA A 1 141 ? -2.968 -0.711 4.786 1.00 96.50 141 ALA A O 1
ATOM 1108 N N . ILE A 1 142 ? -4.800 -1.333 5.929 1.00 96.88 142 ILE A N 1
ATOM 1109 C CA . ILE A 1 142 ? -5.210 -2.390 4.992 1.00 96.88 142 ILE A CA 1
ATOM 1110 C C . ILE A 1 142 ? -5.583 -1.813 3.624 1.00 96.88 142 ILE A C 1
ATOM 1112 O O . ILE A 1 142 ? -5.230 -2.401 2.602 1.00 96.88 142 ILE A O 1
ATOM 1116 N N . ALA A 1 143 ? -6.258 -0.664 3.580 1.00 97.56 143 ALA A N 1
ATOM 1117 C CA . ALA A 1 143 ? -6.608 -0.016 2.324 1.00 97.56 143 ALA A CA 1
ATOM 1118 C C . ALA A 1 143 ? -5.364 0.428 1.542 1.00 97.56 143 ALA A C 1
ATOM 1120 O O . ALA A 1 143 ? -5.230 0.077 0.370 1.00 97.56 143 ALA A O 1
ATOM 1121 N N . ILE A 1 144 ? -4.420 1.113 2.196 1.00 97.75 144 ILE A N 1
ATOM 1122 C CA . ILE A 1 144 ? -3.150 1.537 1.583 1.00 97.75 144 ILE A CA 1
ATOM 1123 C C . ILE A 1 144 ? -2.363 0.317 1.072 1.00 97.75 144 ILE A C 1
ATOM 1125 O O . ILE A 1 144 ? -1.874 0.323 -0.058 1.00 97.75 144 ILE A O 1
ATOM 1129 N N . LEU A 1 145 ? -2.306 -0.766 1.857 1.00 96.31 145 LEU A N 1
ATOM 1130 C CA . LEU A 1 145 ? -1.694 -2.031 1.439 1.00 96.31 145 LEU A CA 1
ATOM 1131 C C . LEU A 1 145 ? -2.378 -2.633 0.200 1.00 96.31 145 LEU A C 1
ATOM 1133 O O . LEU A 1 145 ? -1.704 -3.144 -0.694 1.00 96.31 145 LEU A O 1
ATOM 1137 N N . GLY A 1 146 ? -3.709 -2.573 0.133 1.00 96.31 146 GLY A N 1
ATOM 1138 C CA . GLY A 1 146 ? -4.472 -2.992 -1.040 1.00 96.31 146 GLY A CA 1
ATOM 1139 C C . GLY A 1 146 ? -4.094 -2.190 -2.286 1.00 96.31 146 GLY A C 1
ATOM 1140 O O . GLY A 1 146 ? -3.887 -2.773 -3.345 1.00 96.31 146 GLY A O 1
ATOM 1141 N N . ILE A 1 147 ? -3.902 -0.875 -2.166 1.00 97.25 147 ILE A N 1
ATOM 1142 C CA . ILE A 1 147 ? -3.457 -0.036 -3.291 1.00 97.25 147 ILE A CA 1
ATOM 1143 C C . ILE A 1 147 ? -2.029 -0.365 -3.716 1.00 97.25 147 ILE A C 1
ATOM 1145 O O . ILE A 1 147 ? -1.771 -0.479 -4.916 1.00 97.25 147 ILE A O 1
ATOM 1149 N N . TRP A 1 148 ? -1.126 -0.647 -2.777 1.00 96.12 148 TRP A N 1
ATOM 1150 C CA . TRP A 1 148 ? 0.195 -1.189 -3.109 1.00 96.12 148 TRP A CA 1
ATOM 1151 C C . TRP A 1 148 ? 0.114 -2.542 -3.847 1.00 96.12 148 TRP A C 1
ATOM 1153 O O . TRP A 1 148 ? 0.939 -2.832 -4.712 1.00 96.12 148 TRP A O 1
ATOM 1163 N N . GLY A 1 149 ? -0.933 -3.341 -3.618 1.00 95.25 149 GLY A N 1
ATOM 1164 C CA . GLY A 1 149 ? -1.218 -4.547 -4.405 1.00 95.25 149 GLY A CA 1
ATOM 1165 C C . GLY A 1 149 ? -1.353 -4.298 -5.915 1.00 95.25 149 GLY A C 1
ATOM 1166 O O . GLY A 1 149 ? -0.972 -5.162 -6.704 1.00 95.25 149 GLY A O 1
ATOM 1167 N N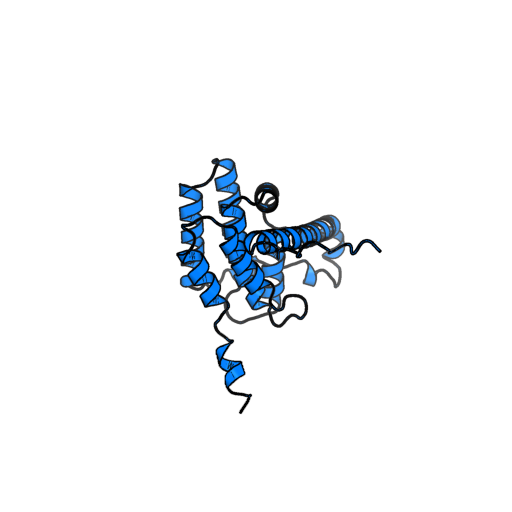 . THR A 1 150 ? -1.802 -3.108 -6.333 1.00 95.56 150 THR A N 1
ATOM 1168 C CA . THR A 1 150 ? -1.829 -2.721 -7.759 1.00 95.56 150 THR A CA 1
ATOM 1169 C C . THR A 1 150 ? -0.427 -2.536 -8.333 1.00 95.56 150 THR A C 1
ATOM 1171 O O . THR A 1 150 ? -0.177 -2.905 -9.475 1.00 95.56 150 THR A O 1
ATOM 1174 N N . MET A 1 151 ? 0.510 -2.031 -7.526 1.00 93.25 151 MET A N 1
ATOM 1175 C CA . MET A 1 151 ? 1.913 -1.896 -7.907 1.00 93.25 151 MET A CA 1
ATOM 1176 C C . MET A 1 151 ? 2.584 -3.265 -8.012 1.00 93.25 151 MET 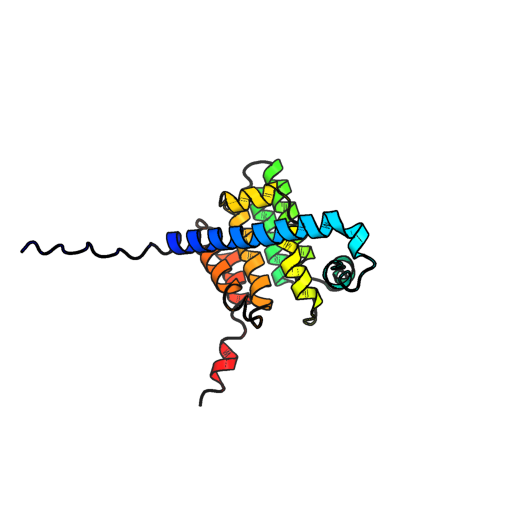A C 1
ATOM 1178 O O . MET A 1 151 ? 3.307 -3.519 -8.970 1.00 93.25 151 MET A O 1
ATOM 1182 N N . LEU A 1 152 ? 2.302 -4.176 -7.074 1.00 91.94 152 LEU A N 1
ATOM 1183 C CA . LEU A 1 152 ? 2.794 -5.554 -7.149 1.00 91.94 152 LEU A CA 1
ATOM 1184 C C . LEU A 1 152 ? 2.355 -6.267 -8.430 1.00 91.94 152 LEU A C 1
ATOM 1186 O O . LEU A 1 152 ? 3.125 -7.045 -8.989 1.00 91.94 152 LEU A O 1
ATOM 1190 N N . ASP A 1 153 ? 1.137 -6.017 -8.905 1.00 92.69 153 ASP A N 1
ATOM 1191 C CA . ASP A 1 153 ? 0.636 -6.662 -10.119 1.00 92.69 153 ASP A CA 1
ATOM 1192 C C . ASP A 1 153 ? 1.393 -6.235 -11.389 1.00 92.69 153 ASP A C 1
ATOM 1194 O O . ASP A 1 153 ? 1.517 -7.007 -12.341 1.00 92.69 153 ASP A O 1
ATOM 1198 N N . LEU A 1 154 ? 2.027 -5.057 -11.379 1.00 89.69 154 LEU A N 1
ATOM 1199 C CA . LEU A 1 154 ? 2.938 -4.640 -12.451 1.00 89.69 154 LEU A CA 1
ATOM 1200 C C . LEU A 1 154 ? 4.142 -5.587 -12.584 1.00 89.69 154 LEU A C 1
ATOM 1202 O O . LEU A 1 154 ? 4.718 -5.707 -13.661 1.00 89.69 154 LEU A O 1
ATOM 1206 N N . MET A 1 155 ? 4.487 -6.313 -11.516 1.00 88.00 155 MET A N 1
ATOM 1207 C CA . MET A 1 155 ? 5.559 -7.306 -11.491 1.00 88.00 155 MET A CA 1
ATOM 1208 C C . MET A 1 155 ? 5.060 -8.749 -11.703 1.00 88.00 155 MET A C 1
ATOM 1210 O O . MET A 1 155 ? 5.811 -9.686 -11.427 1.00 88.00 155 MET A O 1
ATOM 1214 N N . ARG A 1 156 ? 3.824 -8.968 -12.179 1.00 85.88 156 ARG A N 1
ATOM 1215 C CA . ARG A 1 156 ? 3.205 -10.309 -12.314 1.00 85.88 156 ARG A CA 1
ATOM 1216 C C . ARG A 1 156 ? 3.991 -11.316 -13.163 1.00 85.88 156 ARG A C 1
ATOM 1218 O O . ARG A 1 156 ? 3.848 -12.517 -12.942 1.00 85.88 156 ARG A O 1
ATOM 1225 N N . ASP A 1 157 ? 4.837 -10.840 -14.075 1.00 84.31 157 ASP A N 1
ATOM 1226 C CA . ASP A 1 157 ? 5.703 -11.686 -14.911 1.00 84.31 157 ASP A CA 1
ATOM 1227 C C . ASP A 1 157 ? 6.882 -12.276 -14.106 1.00 84.31 157 ASP A C 1
ATOM 1229 O O . ASP A 1 157 ? 7.549 -13.219 -14.531 1.00 84.31 157 ASP A O 1
ATOM 1233 N N . SER A 1 158 ? 7.129 -11.759 -12.898 1.00 82.38 158 SER A N 1
ATOM 1234 C CA . SER A 1 158 ? 8.078 -12.343 -11.953 1.00 82.38 158 SER A CA 1
ATOM 1235 C C . SER A 1 158 ? 7.471 -13.590 -11.314 1.00 82.38 158 SER A C 1
ATOM 1237 O O . SER A 1 158 ? 6.461 -13.513 -10.611 1.00 82.38 158 SER A O 1
ATOM 1239 N N . TRP A 1 159 ? 8.133 -14.738 -11.484 1.00 80.56 159 TRP A N 1
ATOM 1240 C CA . TRP A 1 159 ? 7.661 -16.050 -11.010 1.00 80.56 159 TRP A CA 1
ATOM 1241 C C . TRP A 1 159 ? 7.268 -16.086 -9.522 1.00 80.56 159 TRP A C 1
ATOM 1243 O O . TRP A 1 159 ? 6.395 -16.852 -9.124 1.00 80.56 159 TRP A O 1
ATOM 1253 N N . TRP A 1 160 ? 7.894 -15.251 -8.690 1.00 78.31 160 TRP A N 1
ATOM 1254 C CA . TRP A 1 160 ? 7.653 -15.188 -7.249 1.00 78.31 160 TRP A CA 1
ATOM 1255 C C . TRP A 1 160 ? 6.590 -14.155 -6.835 1.00 78.31 160 TRP A C 1
ATOM 1257 O O . TRP A 1 160 ? 6.189 -14.160 -5.672 1.00 78.31 160 TRP A O 1
ATOM 1267 N N . ILE A 1 161 ? 6.103 -13.304 -7.749 1.00 85.75 161 ILE A N 1
ATOM 1268 C CA . ILE A 1 161 ? 5.024 -12.320 -7.508 1.00 85.75 161 ILE A CA 1
ATOM 1269 C C . ILE A 1 161 ? 3.728 -12.693 -8.223 1.00 85.75 161 ILE A C 1
ATOM 1271 O O . ILE A 1 161 ? 2.667 -12.259 -7.783 1.00 85.75 161 ILE A O 1
ATOM 1275 N N . SER A 1 162 ? 3.788 -13.502 -9.281 1.00 86.06 162 SER A N 1
ATOM 1276 C CA . SER A 1 162 ? 2.629 -13.867 -10.101 1.00 86.06 162 SER A CA 1
ATOM 1277 C C . SER A 1 162 ? 1.359 -14.144 -9.275 1.00 86.06 162 SER A C 1
ATOM 1279 O O . SER A 1 162 ? 1.365 -14.935 -8.327 1.00 86.06 162 SER A O 1
ATOM 1281 N N . GLY A 1 163 ? 0.287 -13.403 -9.581 1.00 85.81 163 GLY A N 1
ATOM 1282 C CA . GLY A 1 163 ? -1.017 -13.464 -8.907 1.00 85.81 163 GLY A CA 1
ATOM 1283 C C . GLY A 1 163 ? -1.105 -12.797 -7.524 1.00 85.81 163 GLY A C 1
ATOM 1284 O O . GLY A 1 163 ? -2.210 -12.536 -7.047 1.00 85.81 163 GLY A O 1
ATOM 1285 N N . LYS A 1 164 ? 0.016 -12.466 -6.869 1.00 90.12 164 LYS A N 1
ATOM 1286 C CA . LYS A 1 164 ? 0.016 -11.932 -5.495 1.00 90.12 164 LYS A CA 1
ATOM 1287 C C . LYS A 1 164 ? -0.554 -10.524 -5.386 1.00 90.12 164 LYS A C 1
ATOM 1289 O O . LYS A 1 164 ? -1.176 -10.229 -4.366 1.00 90.12 164 LYS A O 1
ATOM 1294 N N . GLY A 1 165 ? -0.352 -9.686 -6.406 1.00 92.00 165 GLY A N 1
ATOM 1295 C CA . GLY A 1 165 ? -0.919 -8.336 -6.477 1.00 92.00 165 GLY A CA 1
ATOM 1296 C C . GLY A 1 165 ? -2.444 -8.384 -6.451 1.00 92.00 165 GLY A C 1
ATOM 1297 O O . GLY A 1 165 ? -3.060 -7.917 -5.494 1.00 92.00 165 GLY A O 1
ATOM 1298 N N . LYS A 1 166 ? -3.044 -9.089 -7.420 1.00 93.50 166 LYS A N 1
ATOM 1299 C CA . LYS A 1 166 ? -4.487 -9.372 -7.447 1.00 93.50 166 LYS A CA 1
ATOM 1300 C C . LYS A 1 166 ? -5.020 -9.950 -6.135 1.00 93.50 166 LYS A C 1
ATOM 1302 O O . LYS A 1 166 ? -5.986 -9.425 -5.585 1.00 93.50 166 LYS A O 1
ATOM 1307 N N . MET A 1 167 ? -4.387 -11.003 -5.616 1.00 93.12 167 MET A N 1
ATOM 1308 C CA . MET A 1 167 ? -4.815 -11.628 -4.360 1.00 93.12 167 MET A CA 1
ATOM 1309 C C . MET A 1 167 ? -4.773 -10.651 -3.180 1.00 93.12 167 MET A C 1
ATOM 1311 O O . MET A 1 167 ? -5.634 -10.721 -2.308 1.00 93.12 167 MET A O 1
ATOM 1315 N N . LEU A 1 168 ? -3.798 -9.737 -3.144 1.00 95.00 168 LEU A N 1
ATOM 1316 C CA . LEU A 1 168 ? -3.695 -8.729 -2.091 1.00 95.00 168 LEU A CA 1
ATOM 1317 C C . LEU A 1 168 ? -4.812 -7.694 -2.180 1.00 95.00 168 LEU A C 1
ATOM 1319 O O . LEU A 1 168 ? -5.396 -7.362 -1.153 1.00 95.00 168 LEU A O 1
ATOM 1323 N N . VAL A 1 169 ? -5.145 -7.236 -3.387 1.00 96.62 169 VAL A N 1
ATOM 1324 C CA . VAL A 1 169 ? -6.260 -6.303 -3.606 1.00 96.62 169 VAL A CA 1
ATOM 1325 C C . VAL A 1 169 ? -7.586 -6.927 -3.198 1.00 96.62 169 VAL A C 1
ATOM 1327 O O . VAL A 1 169 ? -8.351 -6.319 -2.450 1.00 96.62 169 VAL A O 1
ATOM 1330 N N . ASP A 1 170 ? -7.842 -8.161 -3.630 1.00 95.19 170 ASP A N 1
ATOM 1331 C CA . ASP A 1 170 ? -9.084 -8.854 -3.293 1.00 95.19 170 ASP A CA 1
ATOM 1332 C C . ASP A 1 170 ? -9.175 -9.162 -1.792 1.00 95.19 170 ASP A C 1
ATOM 1334 O O . ASP A 1 170 ? -10.226 -8.951 -1.187 1.00 95.19 170 ASP A O 1
ATOM 1338 N N . ALA A 1 171 ? -8.072 -9.586 -1.167 1.00 94.88 171 ALA A N 1
ATOM 1339 C CA . ALA A 1 171 ? -8.036 -9.845 0.268 1.00 94.88 171 ALA A CA 1
ATOM 1340 C C . ALA A 1 171 ? -8.203 -8.564 1.099 1.00 94.88 171 ALA A C 1
ATOM 1342 O O . ALA A 1 171 ? -8.913 -8.582 2.101 1.00 94.88 171 ALA A O 1
ATOM 1343 N N . ALA A 1 172 ? -7.583 -7.453 0.697 1.00 96.25 172 ALA A N 1
ATOM 1344 C CA . ALA A 1 172 ? -7.752 -6.177 1.384 1.00 96.25 172 ALA A CA 1
ATOM 1345 C C . ALA A 1 172 ? -9.209 -5.699 1.305 1.00 96.25 172 ALA A C 1
ATOM 1347 O O . ALA A 1 172 ? -9.785 -5.364 2.338 1.00 96.25 172 ALA A O 1
ATOM 1348 N N . TYR A 1 173 ? -9.836 -5.763 0.125 1.00 96.44 173 TYR A N 1
ATOM 1349 C CA . TYR A 1 173 ? -11.251 -5.415 -0.033 1.00 96.44 173 TYR A CA 1
ATOM 1350 C C . TYR A 1 173 ? -12.168 -6.248 0.870 1.00 96.44 173 TYR A C 1
ATOM 1352 O O . TYR A 1 173 ? -13.023 -5.697 1.552 1.00 96.44 173 TYR A O 1
ATOM 1360 N N . GLU A 1 174 ? -11.960 -7.566 0.921 1.00 95.25 174 GLU A N 1
ATOM 1361 C CA . GLU A 1 174 ? -12.766 -8.487 1.737 1.00 95.25 174 GLU A CA 1
ATOM 1362 C C . GLU A 1 174 ? -12.662 -8.201 3.251 1.00 95.25 174 GLU A C 1
ATOM 1364 O O . GLU A 1 174 ? -13.554 -8.544 4.034 1.00 95.25 174 GLU A O 1
ATOM 1369 N N . LEU A 1 175 ? -11.562 -7.582 3.694 1.00 93.81 175 LEU A N 1
ATOM 1370 C CA . LEU A 1 175 ? -11.334 -7.234 5.097 1.00 93.81 175 LEU A CA 1
ATOM 1371 C C . LEU A 1 175 ? -11.922 -5.878 5.489 1.00 93.81 175 LEU A C 1
ATOM 1373 O O . LEU A 1 175 ? -12.246 -5.679 6.666 1.00 93.81 175 LEU A O 1
ATOM 1377 N N . LEU A 1 176 ? -12.093 -4.971 4.535 1.00 94.44 176 LEU A N 1
ATOM 1378 C CA . LEU A 1 176 ? -12.591 -3.628 4.792 1.00 94.44 176 LEU A CA 1
ATOM 1379 C C . LEU A 1 176 ? -14.112 -3.622 5.024 1.00 94.44 176 LEU A C 1
ATOM 1381 O O . LEU A 1 176 ? -14.825 -4.495 4.528 1.00 94.44 176 LEU A O 1
ATOM 1385 N N . PRO A 1 177 ? -14.629 -2.679 5.832 1.00 92.12 177 PRO A N 1
ATOM 1386 C CA . PRO A 1 177 ? -16.067 -2.457 5.932 1.00 92.12 177 PRO A CA 1
ATOM 1387 C C . PRO A 1 177 ? -16.614 -1.830 4.641 1.00 92.12 177 PRO A C 1
ATOM 1389 O O . PRO A 1 177 ? -15.863 -1.486 3.728 1.00 92.12 177 PRO A O 1
ATOM 1392 N N . ALA A 1 178 ? -17.931 -1.630 4.591 1.00 90.00 178 ALA A N 1
ATOM 1393 C CA . ALA A 1 178 ? -18.553 -0.856 3.523 1.00 90.00 178 ALA A CA 1
ATOM 1394 C C . ALA A 1 178 ? -17.960 0.560 3.437 1.00 90.00 178 ALA A C 1
ATOM 1396 O O . ALA A 1 178 ? -17.527 1.135 4.440 1.00 90.00 178 ALA A O 1
ATOM 1397 N N . GLY A 1 179 ? -17.968 1.120 2.234 1.00 90.00 179 GLY A N 1
ATOM 1398 C CA . GLY A 1 179 ? -17.477 2.456 1.936 1.00 90.00 179 GLY A CA 1
ATOM 1399 C C . GLY A 1 179 ? -16.185 2.474 1.129 1.00 90.00 179 GLY A C 1
ATOM 1400 O O . GLY A 1 179 ? -15.834 3.544 0.662 1.00 90.00 179 GLY A O 1
ATOM 1401 N N . TRP A 1 180 ? -15.470 1.362 0.933 1.00 94.50 180 TRP A N 1
ATOM 1402 C CA . TRP A 1 180 ? -14.211 1.311 0.162 1.00 94.50 180 TRP A CA 1
ATOM 1403 C C . TRP A 1 180 ? -14.393 0.880 -1.305 1.00 94.50 180 TRP A C 1
ATOM 1405 O O . TRP A 1 180 ? -13.417 0.649 -2.020 1.00 94.50 180 TRP A O 1
ATOM 1415 N N . GLU A 1 181 ? -15.637 0.765 -1.767 1.00 94.56 181 GLU A N 1
ATOM 1416 C CA . GLU A 1 181 ? -16.010 0.157 -3.044 1.00 94.56 181 GLU A CA 1
ATOM 1417 C C . GLU A 1 181 ? -15.408 0.886 -4.241 1.00 94.56 181 GLU A C 1
ATOM 1419 O O . GLU A 1 181 ? -14.868 0.235 -5.128 1.00 94.56 181 GLU A O 1
ATOM 1424 N N . GLU A 1 182 ? -15.452 2.217 -4.264 1.00 94.00 182 GLU A N 1
ATOM 1425 C CA . GLU A 1 182 ? -14.942 3.013 -5.386 1.00 94.00 182 GLU A CA 1
ATOM 1426 C C . GLU A 1 182 ? -13.424 2.857 -5.559 1.00 94.00 182 GLU A C 1
ATOM 1428 O O . GLU A 1 182 ? -12.940 2.543 -6.650 1.00 94.00 182 GLU A O 1
ATOM 1433 N N . ILE A 1 183 ? -12.681 2.979 -4.455 1.00 95.62 183 ILE A N 1
ATOM 1434 C CA . ILE A 1 183 ? -11.221 2.835 -4.429 1.00 95.62 183 ILE A CA 1
ATOM 1435 C C . ILE A 1 183 ? -10.807 1.437 -4.916 1.00 95.62 183 ILE A C 1
ATOM 1437 O O . ILE A 1 183 ? -9.899 1.293 -5.738 1.00 95.62 183 ILE A O 1
ATOM 1441 N N . PHE A 1 184 ? -11.495 0.386 -4.461 1.00 96.31 184 PHE A N 1
ATOM 1442 C CA . PHE A 1 184 ? -11.162 -0.987 -4.847 1.00 96.31 184 PHE A CA 1
ATOM 1443 C C . PHE A 1 184 ? -11.743 -1.415 -6.198 1.00 96.31 184 PHE A C 1
ATOM 1445 O O . PHE A 1 184 ? -11.188 -2.311 -6.839 1.00 96.31 184 PHE A O 1
ATOM 1452 N N . ALA A 1 185 ? -12.805 -0.770 -6.681 1.00 95.38 185 ALA A N 1
ATOM 1453 C CA . ALA A 1 185 ? -13.269 -0.926 -8.055 1.00 95.38 185 ALA A CA 1
ATOM 1454 C C . ALA A 1 185 ? -12.209 -0.417 -9.038 1.00 95.38 185 ALA A C 1
ATOM 1456 O O . ALA A 1 185 ? -11.895 -1.111 -10.009 1.00 95.38 185 ALA A O 1
ATOM 1457 N N . TRP A 1 186 ? -11.595 0.736 -8.749 1.00 95.75 186 TRP A N 1
ATOM 1458 C CA . TRP A 1 186 ? -10.432 1.204 -9.501 1.00 95.75 186 TRP A CA 1
ATOM 1459 C C . TRP A 1 186 ? -9.269 0.208 -9.422 1.00 95.75 186 TRP A C 1
ATOM 1461 O O . TRP A 1 186 ? -8.749 -0.199 -10.461 1.00 95.75 186 TRP A O 1
ATOM 1471 N N . ALA A 1 187 ? -8.905 -0.246 -8.216 1.00 95.81 187 ALA A N 1
ATOM 1472 C CA . ALA A 1 187 ? -7.757 -1.135 -8.027 1.00 95.81 187 ALA A CA 1
ATOM 1473 C C . ALA A 1 187 ? -7.901 -2.436 -8.831 1.00 95.81 187 ALA A C 1
ATOM 1475 O O . ALA A 1 187 ? -6.969 -2.868 -9.508 1.00 95.81 187 ALA A O 1
ATOM 1476 N N . ARG A 1 188 ? -9.100 -3.030 -8.823 1.00 94.81 188 ARG A N 1
ATOM 1477 C CA . ARG A 1 188 ? -9.418 -4.222 -9.621 1.00 94.81 188 ARG A CA 1
ATOM 1478 C C . ARG A 1 188 ? -9.355 -3.955 -11.117 1.00 94.81 188 ARG A C 1
ATOM 1480 O O . ARG A 1 188 ? -8.738 -4.734 -11.835 1.00 94.81 188 ARG A O 1
ATOM 1487 N N . LYS A 1 189 ? -9.941 -2.848 -11.584 1.00 93.38 189 LYS A N 1
ATOM 1488 C CA . LYS A 1 189 ? -9.893 -2.459 -13.000 1.00 93.38 189 LYS A CA 1
ATOM 1489 C C . LYS A 1 189 ? -8.454 -2.272 -13.487 1.00 93.38 189 LYS A C 1
ATOM 1491 O O . LYS A 1 189 ? -8.149 -2.630 -14.620 1.00 93.38 189 LYS A O 1
ATOM 1496 N N . ARG A 1 190 ? -7.571 -1.734 -12.641 1.00 90.12 190 ARG A N 1
ATOM 1497 C CA . ARG A 1 190 ? -6.158 -1.503 -12.972 1.00 90.12 190 ARG A CA 1
ATOM 1498 C C . ARG A 1 190 ? -5.330 -2.789 -13.063 1.00 90.12 190 ARG A C 1
ATOM 1500 O O . ARG A 1 190 ? -4.340 -2.808 -13.785 1.00 90.12 190 ARG A O 1
ATOM 1507 N N . ILE A 1 191 ? -5.752 -3.853 -12.384 1.00 88.69 191 ILE A N 1
ATOM 1508 C CA . ILE A 1 191 ? -5.115 -5.182 -12.416 1.00 88.69 191 ILE A CA 1
ATOM 1509 C C . ILE A 1 191 ? -5.611 -6.038 -13.598 1.00 88.69 191 ILE A C 1
ATOM 1511 O O . ILE A 1 191 ? -4.887 -6.884 -14.110 1.00 88.69 191 ILE A O 1
ATOM 1515 N N . ASP A 1 192 ? -6.826 -5.785 -14.086 1.00 71.38 192 ASP A N 1
ATOM 1516 C CA . ASP A 1 192 ? -7.468 -6.523 -15.184 1.00 71.38 192 ASP A CA 1
ATOM 1517 C C . ASP A 1 192 ? -7.159 -6.107 -16.660 1.00 71.38 192 ASP A C 1
ATOM 1519 O O . ASP A 1 192 ? -7.798 -6.653 -17.559 1.00 71.38 192 ASP A O 1
ATOM 1523 N N . PRO A 1 193 ? -6.219 -5.202 -17.040 1.00 54.75 193 PRO A N 1
ATOM 1524 C CA . PRO A 1 193 ? -6.132 -4.781 -18.447 1.00 54.75 193 PRO A CA 1
ATOM 1525 C C . PRO A 1 193 ? -5.629 -5.822 -19.466 1.00 54.75 193 PRO A C 1
ATOM 1527 O O . PRO A 1 193 ? -5.642 -5.516 -20.658 1.00 54.75 193 PRO A O 1
ATOM 1530 N N . ARG A 1 194 ? -5.131 -7.006 -19.069 1.00 51.72 194 ARG A N 1
ATOM 1531 C CA . ARG A 1 194 ? -4.482 -7.954 -20.011 1.00 51.72 194 ARG A CA 1
ATOM 1532 C C . ARG A 1 194 ? -5.070 -9.360 -20.087 1.00 51.72 194 ARG A C 1
ATOM 1534 O O . ARG A 1 194 ? -4.701 -10.086 -21.004 1.00 51.72 194 ARG A O 1
ATOM 1541 N N . THR A 1 195 ? -6.063 -9.706 -19.269 1.00 47.31 195 THR A N 1
ATOM 1542 C CA . THR A 1 195 ? -6.765 -11.001 -19.374 1.00 47.31 195 THR A CA 1
ATOM 1543 C C . THR A 1 195 ? -7.504 -11.170 -20.716 1.00 47.31 195 THR A C 1
ATOM 1545 O O . THR A 1 195 ? -7.878 -12.276 -21.089 1.00 47.31 195 THR A O 1
ATOM 1548 N N . ALA A 1 196 ? -7.687 -10.089 -21.486 1.00 38.06 196 ALA A N 1
ATOM 1549 C CA . ALA A 1 196 ? -8.316 -10.127 -22.806 1.00 38.06 196 ALA A CA 1
ATOM 1550 C C . ALA A 1 196 ? -7.391 -10.602 -23.950 1.00 38.06 196 ALA A C 1
ATOM 1552 O O . ALA A 1 196 ? -7.898 -11.086 -24.961 1.00 38.06 196 ALA A O 1
ATOM 1553 N N . ILE A 1 197 ? -6.061 -10.490 -23.827 1.00 42.38 197 ILE A N 1
ATOM 1554 C CA . ILE A 1 197 ? -5.141 -10.752 -24.957 1.00 42.38 197 ILE A CA 1
ATOM 1555 C C . ILE A 1 197 ? -4.755 -12.239 -25.047 1.00 42.38 197 ILE A C 1
ATOM 1557 O O . ILE A 1 197 ? -4.544 -12.751 -26.144 1.00 42.38 197 ILE A O 1
ATOM 1561 N N . ASP A 1 198 ? -4.797 -12.967 -23.931 1.00 40.75 198 ASP A N 1
ATOM 1562 C CA . ASP A 1 198 ? -4.523 -14.412 -23.917 1.00 40.75 198 ASP A CA 1
ATOM 1563 C C . ASP A 1 198 ? -5.692 -15.248 -24.478 1.00 40.75 198 ASP A C 1
ATOM 1565 O O . ASP A 1 198 ? -5.531 -16.431 -24.755 1.00 40.75 198 ASP A O 1
ATOM 1569 N N . SER A 1 199 ? -6.856 -14.632 -24.736 1.00 38.41 199 SER A N 1
ATOM 1570 C CA . SER A 1 199 ? -7.994 -15.290 -25.405 1.00 38.41 199 SER A CA 1
ATOM 1571 C C . SER A 1 199 ? -7.893 -15.330 -26.938 1.00 38.41 199 SER A C 1
ATOM 1573 O O . SER A 1 199 ? -8.718 -15.966 -27.588 1.00 38.41 199 SER A O 1
ATOM 1575 N N . VAL A 1 200 ? -6.889 -14.667 -27.531 1.00 46.66 200 VAL A N 1
ATOM 1576 C CA . VAL A 1 200 ? -6.708 -14.589 -28.996 1.00 46.66 200 VAL A CA 1
ATOM 1577 C C . VAL A 1 200 ? -5.766 -15.680 -29.530 1.00 46.66 200 VAL A C 1
ATOM 1579 O O . VAL A 1 200 ? -5.738 -15.921 -30.734 1.00 46.66 200 VAL A O 1
ATOM 1582 N N . PHE A 1 201 ? -5.035 -16.384 -28.659 1.00 45.00 201 PHE A N 1
ATOM 1583 C CA . PHE A 1 201 ? -4.063 -17.411 -29.067 1.00 45.00 201 PHE A CA 1
ATOM 1584 C C . PHE A 1 201 ? -4.492 -18.862 -28.798 1.00 45.00 201 PHE A C 1
ATOM 1586 O O . PHE A 1 201 ? -3.704 -19.765 -29.055 1.00 45.00 201 PHE A O 1
ATOM 1593 N N . ASP A 1 202 ? -5.737 -19.091 -28.371 1.00 44.44 202 ASP A N 1
ATOM 1594 C CA . ASP A 1 202 ? -6.327 -20.432 -28.214 1.00 44.44 202 ASP A CA 1
ATOM 1595 C C . ASP A 1 202 ? -7.515 -20.630 -29.180 1.00 44.44 202 ASP A C 1
ATOM 1597 O O . ASP A 1 202 ? -8.675 -20.799 -28.793 1.00 44.44 202 ASP A O 1
ATOM 1601 N N . SER A 1 203 ? -7.242 -20.564 -30.487 1.00 39.53 203 SER A N 1
ATOM 1602 C CA . SER A 1 203 ? -8.161 -21.001 -31.554 1.00 39.53 203 SER A CA 1
ATOM 1603 C C . SER A 1 203 ? -7.411 -21.672 -32.695 1.00 39.53 203 SER A C 1
ATOM 1605 O O . SER A 1 203 ? -6.404 -21.093 -33.158 1.00 39.53 203 SER A O 1
#

InterPro domains:
  IPR053157 Sterol Uptake Control Transcription Regulator [PTHR47784] (19-189)

Secondary structure (DSSP, 8-state):
-----PPP--PPPHHHHHHHHHHHHHHHHHHHHHHHHHHHHTHHHHTTSTTHHHH---TTGGGGSPPPHHHHHHHHHHHHHHHHH-SSHHHHHHHHHHHHHHHHHS--SS--HHHHHHHHHHHHHS-HHHHHHHHTT-HHHHHHHHHHHHHHHTTTTSTTTTTHHHHHHHHHHHHS-TT-HHHHHHHHHHH-TTTTTTTSS--

pLDDT: mean 81.26, std 16.84, range [38.06, 98.06]

Radius of gyration: 19.38 Å; Cα contacts (8 Å, |Δi|>4): 174; chains: 1; bounding box: 51×66×48 Å

Mean predicted aligned error: 9.58 Å